Protein AF-R7UFE4-F1 (afdb_monomer)

Mean predicted aligned error: 17.46 Å

Radius of gyration: 33.85 Å; Cα contacts (8 Å, |Δi|>4): 73; chains: 1; bounding box: 66×104×71 Å

Secondary structure (DSSP, 8-state):
-HHHHHHHHHHHHTT-SSHHHHHHHHHHHHHHHHHHHH-HHHHHHHHHHHHHHHHHHHHHHHSTTGGGS-HHHHHHHHTTT----TTHHHHTHHHHHHHHHHHHHHHHHH--S--THHHHHHHHHHHHHHHHHHHHHHHHHHHHSGGGTTTS--HHHHHHTTTS-S-THHHHHHHHHHHHHHHH-TT--HHHHHHHHHHHHH-HHHHHHHS-HHHHHHHHHHHHHHHHHHHHHHHHHHHHHHHHHHHHHHHHHHHHHHHHHHHHHHHHHHHHHHHHHHTHHHHHHTT--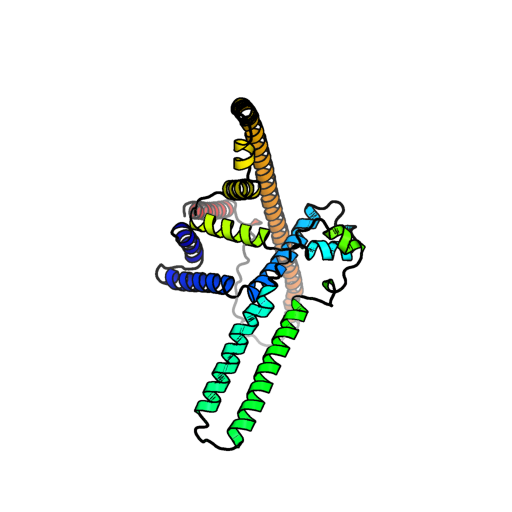----------------TTTS-HHHHHHHHHHHHHHHHHHH--

Structure (mmCIF, N/CA/C/O backbone):
data_AF-R7UFE4-F1
#
_entry.id   AF-R7UFE4-F1
#
loop_
_atom_site.group_PDB
_atom_site.id
_atom_site.type_symbol
_atom_site.label_atom_id
_atom_site.label_alt_id
_atom_site.label_comp_id
_atom_site.label_asym_id
_atom_site.label_entity_id
_atom_site.label_seq_id
_atom_site.pdbx_PDB_ins_code
_atom_site.Cartn_x
_atom_site.Cartn_y
_atom_site.Cartn_z
_atom_site.occupancy
_atom_site.B_iso_or_equiv
_atom_site.auth_seq_id
_atom_site.auth_comp_id
_atom_site.auth_asym_id
_atom_site.auth_atom_id
_atom_site.pdbx_PDB_model_num
ATOM 1 N N . MET A 1 1 ? 19.008 2.917 13.500 1.00 37.56 1 MET A N 1
ATOM 2 C CA . MET A 1 1 ? 19.801 1.857 12.851 1.00 37.56 1 MET A CA 1
ATOM 3 C C . MET A 1 1 ? 19.720 0.512 13.573 1.00 37.56 1 MET A C 1
ATOM 5 O O . MET A 1 1 ? 19.476 -0.470 12.893 1.00 37.56 1 MET A O 1
ATOM 9 N N . GLN A 1 2 ? 19.850 0.441 14.907 1.00 39.22 2 GLN A N 1
ATOM 10 C CA . GLN A 1 2 ? 19.871 -0.837 15.645 1.00 39.22 2 GLN A CA 1
ATOM 11 C C . GLN A 1 2 ? 18.606 -1.701 15.469 1.00 39.22 2 GLN A C 1
ATOM 13 O O . GLN A 1 2 ? 18.731 -2.894 15.249 1.00 39.22 2 GLN A O 1
ATOM 18 N N . ALA A 1 3 ? 17.402 -1.115 15.475 1.00 38.00 3 ALA A N 1
ATOM 19 C CA . ALA A 1 3 ? 16.153 -1.872 15.310 1.00 38.00 3 ALA A CA 1
ATOM 20 C C . ALA A 1 3 ? 16.019 -2.527 13.922 1.00 38.00 3 ALA A C 1
ATOM 22 O O . ALA A 1 3 ? 15.744 -3.714 13.830 1.00 38.00 3 ALA A O 1
ATOM 23 N N . LEU A 1 4 ? 16.318 -1.789 12.845 1.00 42.88 4 LEU A N 1
ATOM 24 C CA . LEU A 1 4 ? 16.387 -2.346 11.489 1.00 42.88 4 LEU A CA 1
ATOM 25 C C . LEU A 1 4 ? 17.484 -3.416 11.383 1.00 42.88 4 LEU A C 1
ATOM 27 O O . LEU A 1 4 ? 17.284 -4.450 10.756 1.00 42.88 4 LEU A O 1
ATOM 31 N N . LYS A 1 5 ? 18.630 -3.188 12.039 1.00 45.22 5 LYS A N 1
ATOM 32 C CA . LYS A 1 5 ? 19.722 -4.163 12.128 1.00 45.22 5 LYS A CA 1
ATOM 33 C C . LYS A 1 5 ? 19.246 -5.455 12.797 1.00 45.22 5 LYS A C 1
ATOM 35 O O . LYS A 1 5 ? 19.570 -6.516 12.286 1.00 45.22 5 LYS A O 1
ATOM 40 N N . ASN A 1 6 ? 18.437 -5.358 13.855 1.00 48.19 6 ASN A N 1
ATOM 41 C CA . ASN A 1 6 ? 17.859 -6.490 14.579 1.00 48.19 6 ASN A CA 1
ATOM 42 C C . ASN A 1 6 ? 16.798 -7.230 13.744 1.00 48.19 6 ASN A C 1
ATOM 44 O O . ASN A 1 6 ? 16.864 -8.448 13.651 1.00 48.19 6 ASN A O 1
ATOM 48 N N . SER A 1 7 ? 15.893 -6.527 13.053 1.00 45.47 7 SER A N 1
ATOM 49 C CA . SER A 1 7 ? 14.875 -7.166 12.196 1.00 45.47 7 SER A CA 1
ATOM 50 C C . SER A 1 7 ? 15.484 -7.857 10.969 1.00 45.47 7 SER A C 1
ATOM 52 O O . SER A 1 7 ? 15.051 -8.938 10.579 1.00 45.47 7 SER A O 1
ATOM 54 N N . LEU A 1 8 ? 16.534 -7.274 10.377 1.00 46.62 8 LEU A N 1
ATOM 55 C CA . LEU A 1 8 ? 17.330 -7.929 9.330 1.00 46.62 8 LEU A CA 1
ATOM 56 C C . LEU A 1 8 ? 18.187 -9.075 9.893 1.00 46.62 8 LEU A C 1
ATOM 58 O O . LEU A 1 8 ? 18.524 -10.001 9.160 1.00 46.62 8 LEU A O 1
ATOM 62 N N . SER A 1 9 ? 18.538 -9.019 11.181 1.00 47.31 9 SER A N 1
ATOM 63 C CA . SER A 1 9 ? 19.209 -10.101 11.905 1.00 47.31 9 SER A CA 1
ATOM 64 C C . SER A 1 9 ? 18.289 -11.307 12.048 1.00 47.31 9 SER A C 1
ATOM 66 O O . SER A 1 9 ? 18.694 -12.400 11.678 1.00 47.31 9 SER A O 1
ATOM 68 N N . GLU A 1 10 ? 17.049 -11.094 12.491 1.00 49.00 10 GLU A N 1
ATOM 69 C CA . GLU A 1 10 ? 16.022 -12.132 12.647 1.00 49.00 10 GLU A CA 1
ATOM 70 C C . GLU A 1 10 ? 15.643 -12.773 11.303 1.00 49.00 10 GLU A C 1
ATOM 72 O O . GLU A 1 10 ? 15.603 -13.995 11.191 1.00 49.00 10 GLU A O 1
ATOM 77 N N . LEU A 1 11 ? 15.457 -11.970 10.249 1.00 47.78 11 LEU A N 1
ATOM 78 C CA . LEU A 1 11 ? 15.190 -12.472 8.893 1.00 47.78 11 LEU A CA 1
ATOM 79 C C . LEU A 1 11 ? 16.359 -13.282 8.310 1.00 47.78 11 LEU A C 1
ATOM 81 O O . LEU A 1 11 ? 16.126 -14.278 7.629 1.00 47.78 11 LEU A O 1
ATOM 85 N N . ALA A 1 12 ? 17.605 -12.875 8.579 1.00 45.88 12 ALA A N 1
ATOM 86 C CA . ALA A 1 12 ? 18.794 -13.621 8.164 1.00 45.88 12 ALA A CA 1
ATOM 87 C C . ALA A 1 12 ? 18.987 -14.909 8.986 1.00 45.88 12 ALA A C 1
ATOM 89 O O . ALA A 1 12 ? 19.346 -15.935 8.416 1.00 45.88 12 ALA A O 1
ATOM 90 N N . MET A 1 13 ? 18.681 -14.876 10.288 1.00 48.22 13 MET A N 1
ATOM 91 C CA . MET A 1 13 ? 18.683 -16.043 11.180 1.00 48.22 13 MET A CA 1
ATOM 92 C C . MET A 1 13 ? 17.670 -17.110 10.749 1.00 48.22 13 MET A C 1
ATOM 94 O O . MET A 1 13 ? 17.936 -18.298 10.879 1.00 48.22 13 MET A O 1
ATOM 98 N N . CYS A 1 14 ? 16.517 -16.714 10.200 1.00 47.03 14 CYS A N 1
ATOM 99 C CA . CYS A 1 14 ? 15.540 -17.660 9.654 1.00 47.03 14 CYS A CA 1
ATOM 100 C C . CYS A 1 14 ? 15.995 -18.340 8.348 1.00 47.03 14 CYS A C 1
ATOM 102 O O . CYS A 1 14 ? 15.359 -19.304 7.924 1.00 47.03 14 CYS A O 1
ATOM 104 N N . ALA A 1 15 ? 17.046 -17.834 7.694 1.00 45.78 15 ALA A N 1
ATOM 105 C CA . ALA A 1 15 ? 17.482 -18.263 6.365 1.00 45.78 15 ALA A CA 1
ATOM 106 C C . ALA A 1 15 ? 18.867 -18.942 6.339 1.00 45.78 15 ALA A C 1
ATOM 108 O O . ALA A 1 15 ? 19.251 -19.463 5.294 1.00 45.78 15 ALA A O 1
ATOM 109 N N . ALA A 1 16 ? 19.612 -18.940 7.450 1.00 46.84 16 ALA A N 1
ATOM 110 C CA . ALA A 1 16 ? 20.984 -19.444 7.542 1.00 46.84 16 ALA A CA 1
ATOM 111 C C . ALA A 1 16 ? 21.160 -20.369 8.758 1.00 46.84 16 ALA A C 1
ATOM 113 O O . ALA A 1 16 ? 20.562 -20.136 9.806 1.00 46.84 16 ALA A O 1
ATOM 114 N N . SER A 1 17 ? 21.992 -21.407 8.632 1.00 56.34 17 SER A N 1
ATOM 115 C CA . SER A 1 17 ? 22.162 -22.436 9.674 1.00 56.34 17 SER A CA 1
ATOM 116 C C . SER A 1 17 ? 23.344 -22.142 10.604 1.00 56.34 17 SER A C 1
ATOM 118 O O . SER A 1 17 ? 23.458 -22.738 11.675 1.00 56.34 17 SER A O 1
ATOM 120 N N . THR A 1 18 ? 24.242 -21.237 10.201 1.00 68.88 18 THR A N 1
ATOM 121 C CA . THR A 1 18 ? 25.476 -20.898 10.927 1.00 68.88 18 THR A CA 1
ATOM 122 C C . THR A 1 18 ? 25.748 -19.386 10.948 1.00 68.88 18 THR A C 1
ATOM 124 O O . THR A 1 18 ? 25.243 -18.627 10.121 1.00 68.88 18 THR A O 1
ATOM 127 N N . LYS A 1 19 ? 26.580 -18.926 11.897 1.00 63.31 19 LYS A N 1
ATOM 128 C CA . LYS A 1 19 ? 26.919 -17.497 12.068 1.00 63.31 19 LYS A CA 1
ATOM 129 C C . LYS A 1 19 ? 27.729 -16.905 10.906 1.00 63.31 19 LYS A C 1
ATOM 131 O O . LYS A 1 19 ? 27.607 -15.713 10.640 1.00 63.31 19 LYS A O 1
ATOM 136 N N . GLU A 1 20 ? 28.532 -17.701 10.204 1.00 61.91 20 GLU A N 1
ATOM 137 C CA . GLU A 1 20 ? 29.243 -17.253 8.993 1.00 61.91 20 GLU A CA 1
ATOM 138 C C . GLU A 1 20 ? 28.311 -17.165 7.779 1.00 61.91 20 GLU A C 1
ATOM 140 O O . GLU A 1 20 ? 28.427 -16.239 6.972 1.00 61.91 20 GLU A O 1
ATOM 145 N N . GLU A 1 21 ? 27.303 -18.039 7.706 1.00 57.22 21 GLU A N 1
ATOM 146 C CA . GLU A 1 21 ? 26.227 -17.940 6.721 1.00 57.22 21 GLU A CA 1
ATOM 147 C C . GLU A 1 21 ? 25.281 -16.763 6.975 1.00 57.22 21 GLU A C 1
ATOM 149 O O . GLU A 1 21 ? 24.560 -16.411 6.059 1.00 57.22 21 GLU A O 1
ATOM 154 N N . GLU A 1 22 ? 25.265 -16.105 8.140 1.00 55.50 22 GLU A N 1
ATOM 155 C CA . GLU A 1 22 ? 24.409 -14.929 8.389 1.00 55.50 22 GLU A CA 1
ATOM 156 C C . GLU A 1 22 ? 24.893 -13.658 7.669 1.00 55.50 22 GLU A C 1
ATOM 158 O O . GLU A 1 22 ? 24.085 -12.804 7.286 1.00 55.50 22 GLU A O 1
ATOM 163 N N . ALA A 1 23 ? 26.207 -13.492 7.487 1.00 57.72 23 ALA A N 1
ATOM 164 C CA . ALA A 1 23 ? 26.784 -12.238 6.999 1.00 57.72 23 ALA A CA 1
ATOM 165 C C . ALA A 1 23 ? 26.489 -11.985 5.506 1.00 57.72 23 ALA A C 1
ATOM 167 O O . ALA A 1 23 ? 26.235 -10.847 5.099 1.00 57.72 23 ALA A O 1
ATOM 168 N N . SER A 1 24 ? 26.473 -13.047 4.695 1.00 60.38 24 SER A N 1
ATOM 169 C CA . SER A 1 24 ? 26.261 -12.979 3.241 1.00 60.38 24 SER A CA 1
ATOM 170 C C . SER A 1 24 ? 24.791 -12.720 2.842 1.00 60.38 24 SER A C 1
ATOM 172 O O . SER A 1 24 ? 24.540 -11.787 2.079 1.00 60.38 24 SER A O 1
ATOM 174 N N . PRO A 1 25 ? 23.777 -13.418 3.385 1.00 49.78 25 PRO A N 1
ATOM 175 C CA . PRO A 1 25 ? 22.362 -13.107 3.199 1.00 49.78 25 PRO A CA 1
ATOM 176 C C . PRO A 1 25 ? 21.991 -11.744 3.768 1.00 49.78 25 PRO A C 1
ATOM 178 O O . PRO A 1 25 ? 21.212 -11.033 3.143 1.00 49.78 25 PRO A O 1
ATOM 181 N N . ARG A 1 26 ? 22.570 -11.325 4.904 1.00 52.69 26 ARG A N 1
ATOM 182 C CA . ARG A 1 26 ? 22.303 -9.998 5.481 1.00 52.69 26 ARG A CA 1
ATOM 183 C C . ARG A 1 26 ? 22.834 -8.877 4.583 1.00 52.69 26 ARG A C 1
ATOM 185 O O . ARG A 1 26 ? 22.127 -7.889 4.380 1.00 52.69 26 ARG A O 1
ATOM 192 N N . SER A 1 27 ? 24.023 -9.034 3.990 1.00 53.88 27 SER A N 1
ATOM 193 C CA . SER A 1 27 ? 24.543 -8.072 3.006 1.00 53.88 27 SER A CA 1
ATOM 194 C C . SER A 1 27 ? 23.742 -8.107 1.699 1.00 53.88 27 SER A C 1
ATOM 196 O O . SER A 1 27 ? 23.360 -7.048 1.206 1.00 53.88 27 SER A O 1
ATOM 198 N N . LYS A 1 28 ? 23.378 -9.294 1.191 1.00 51.78 28 LYS A N 1
ATOM 199 C CA . LYS A 1 28 ? 22.523 -9.459 0.001 1.00 51.78 28 LYS A CA 1
ATOM 200 C C . LYS A 1 28 ? 21.126 -8.879 0.197 1.00 51.78 28 LYS A C 1
ATOM 202 O O . LYS A 1 28 ? 20.613 -8.251 -0.722 1.00 51.78 28 LYS A O 1
ATOM 207 N N . LEU A 1 29 ? 20.524 -9.035 1.373 1.00 49.06 29 LEU A N 1
ATOM 208 C CA . LEU A 1 29 ? 19.213 -8.486 1.719 1.00 49.06 29 LEU A CA 1
ATOM 209 C C . LEU A 1 29 ? 19.278 -6.966 1.874 1.00 49.06 29 LEU A C 1
ATOM 211 O O . LEU A 1 29 ? 18.414 -6.266 1.358 1.00 49.06 29 LEU A O 1
ATOM 215 N N . TYR A 1 30 ? 20.322 -6.441 2.519 1.00 47.03 30 TYR A N 1
ATOM 216 C CA . TYR A 1 30 ? 20.540 -4.999 2.638 1.00 47.03 30 TYR A CA 1
ATOM 217 C C . TYR A 1 30 ? 20.801 -4.343 1.275 1.00 47.03 30 TYR A C 1
ATOM 219 O O . TYR A 1 30 ? 20.221 -3.304 0.971 1.00 47.03 30 TYR A O 1
ATOM 227 N N . VAL A 1 31 ? 21.620 -4.967 0.425 1.00 52.72 31 VAL A N 1
ATOM 228 C CA . VAL A 1 31 ? 21.849 -4.537 -0.962 1.00 52.72 31 VAL A CA 1
ATOM 229 C C . VAL A 1 31 ? 20.573 -4.681 -1.786 1.00 52.72 31 VAL A C 1
ATOM 231 O O . VAL A 1 31 ? 20.259 -3.773 -2.542 1.00 52.72 31 VAL A O 1
ATOM 234 N N . SER A 1 32 ? 19.789 -5.744 -1.596 1.00 47.53 32 SER A N 1
ATOM 235 C CA . SER A 1 32 ? 18.498 -5.917 -2.273 1.00 47.53 32 SER A CA 1
ATOM 236 C C . SER A 1 32 ? 17.497 -4.855 -1.848 1.00 47.53 32 SER A C 1
ATOM 238 O O . SER A 1 32 ? 16.884 -4.268 -2.718 1.00 47.53 32 SER A O 1
ATOM 240 N N . LEU A 1 33 ? 17.377 -4.529 -0.558 1.00 45.88 33 LEU A N 1
ATOM 241 C CA . LEU A 1 33 ? 16.518 -3.449 -0.059 1.00 45.88 33 LEU A CA 1
ATOM 242 C C . LEU A 1 33 ? 16.995 -2.077 -0.537 1.00 45.88 33 LEU A C 1
ATOM 244 O O . LEU A 1 33 ? 16.191 -1.276 -0.998 1.00 45.88 33 LEU A O 1
ATOM 248 N N . LYS A 1 34 ? 18.305 -1.815 -0.496 1.00 47.25 34 LYS A N 1
ATOM 249 C CA . LYS A 1 34 ? 18.892 -0.582 -1.031 1.00 47.25 34 LYS A CA 1
ATOM 250 C C . LYS A 1 34 ? 18.631 -0.454 -2.534 1.00 47.25 34 LYS A C 1
ATOM 252 O O . LYS A 1 34 ? 18.244 0.621 -2.970 1.00 47.25 34 LYS A O 1
ATOM 257 N N . ASN A 1 35 ? 18.795 -1.534 -3.297 1.00 46.62 35 ASN A N 1
ATOM 258 C CA . ASN A 1 35 ? 18.536 -1.582 -4.737 1.00 46.62 35 ASN A CA 1
ATOM 259 C C . ASN A 1 35 ? 17.036 -1.523 -5.056 1.00 46.62 35 ASN A C 1
ATOM 261 O O . ASN A 1 35 ? 16.644 -0.928 -6.056 1.00 46.62 35 ASN A O 1
ATOM 265 N N . LEU A 1 36 ? 16.194 -2.080 -4.184 1.00 41.00 36 LEU A N 1
ATOM 266 C CA . LEU A 1 36 ? 14.738 -2.008 -4.267 1.00 41.00 36 LEU A CA 1
ATOM 267 C C . LEU A 1 36 ? 14.262 -0.558 -4.061 1.00 41.00 36 LEU A C 1
ATOM 269 O O . LEU A 1 36 ? 13.352 -0.081 -4.736 1.00 41.00 36 LEU A O 1
ATOM 273 N N . MET A 1 37 ? 14.913 0.155 -3.141 1.00 37.31 37 MET A N 1
ATOM 274 C CA . MET A 1 37 ? 14.619 1.549 -2.815 1.00 37.31 37 MET A CA 1
ATOM 275 C C . MET A 1 37 ? 15.313 2.564 -3.736 1.00 37.31 37 MET A C 1
ATOM 277 O O . MET A 1 37 ? 14.843 3.696 -3.817 1.00 37.31 37 MET A O 1
ATOM 281 N N . SER A 1 38 ? 16.407 2.201 -4.419 1.00 41.50 38 SER A N 1
ATOM 282 C CA . SER A 1 38 ? 17.115 3.074 -5.369 1.00 41.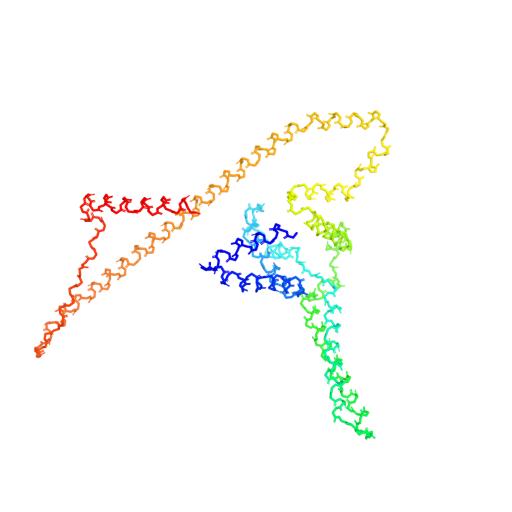50 38 SER A CA 1
ATOM 283 C C . SER A 1 38 ? 16.624 2.922 -6.809 1.00 41.50 38 SER A C 1
ATOM 285 O O . SER A 1 38 ? 16.655 3.892 -7.559 1.00 41.50 38 SER A O 1
ATOM 287 N N . ASN A 1 39 ? 16.115 1.747 -7.193 1.00 47.84 39 ASN A N 1
ATOM 288 C CA . ASN A 1 39 ? 15.450 1.521 -8.476 1.00 47.84 39 ASN A CA 1
ATOM 289 C C . ASN A 1 39 ? 13.928 1.536 -8.295 1.00 47.84 39 ASN A C 1
ATOM 291 O O . ASN A 1 39 ? 13.237 0.549 -8.557 1.00 47.84 39 ASN A O 1
ATOM 295 N N . GLN A 1 40 ? 13.421 2.673 -7.810 1.00 56.88 40 GLN A N 1
ATOM 296 C CA . GLN A 1 40 ? 12.005 2.872 -7.492 1.00 56.88 40 GLN A CA 1
ATOM 297 C C . GLN A 1 40 ? 11.086 2.552 -8.679 1.00 56.88 40 GLN A C 1
ATOM 299 O O . GLN A 1 40 ? 9.957 2.131 -8.482 1.00 56.88 40 GLN A O 1
ATOM 304 N N . TYR A 1 41 ? 11.556 2.670 -9.923 1.00 57.28 41 TYR A N 1
ATOM 305 C CA . TYR A 1 41 ? 10.756 2.346 -11.105 1.00 57.28 41 TYR A CA 1
ATOM 306 C C . TYR A 1 41 ? 10.401 0.853 -11.214 1.00 57.28 41 TYR A C 1
ATOM 308 O O . TYR A 1 41 ? 9.221 0.499 -11.291 1.00 57.28 41 TYR A O 1
ATOM 316 N N . ALA A 1 42 ? 11.405 -0.032 -11.196 1.00 58.50 42 ALA A N 1
ATOM 317 C CA . ALA A 1 42 ? 11.172 -1.474 -11.316 1.00 58.50 42 ALA A CA 1
ATOM 318 C C . ALA A 1 42 ? 10.367 -2.010 -10.122 1.00 58.50 42 ALA A C 1
ATOM 320 O O . ALA A 1 42 ? 9.567 -2.940 -10.255 1.00 58.50 42 ALA A O 1
ATOM 321 N N . THR A 1 43 ? 10.549 -1.390 -8.959 1.00 61.72 43 THR A N 1
ATOM 322 C CA . THR A 1 43 ? 9.885 -1.797 -7.725 1.00 61.72 43 THR A CA 1
ATOM 323 C C . THR A 1 43 ? 8.485 -1.240 -7.598 1.00 61.72 43 THR A C 1
ATOM 325 O O . THR A 1 43 ? 7.624 -1.973 -7.127 1.00 61.72 43 THR A O 1
ATOM 328 N N . ASN A 1 44 ? 8.202 -0.052 -8.135 1.00 67.44 44 ASN A N 1
ATOM 329 C CA . ASN A 1 44 ? 6.842 0.474 -8.243 1.00 67.44 44 ASN A CA 1
ATOM 330 C C . ASN A 1 44 ? 5.967 -0.419 -9.124 1.00 67.44 44 ASN A C 1
ATOM 332 O O . ASN A 1 44 ? 4.832 -0.683 -8.757 1.00 67.44 44 ASN A O 1
ATOM 336 N N . GLY A 1 45 ? 6.481 -0.957 -10.237 1.00 73.94 45 GLY A N 1
ATOM 337 C CA . GLY A 1 45 ? 5.710 -1.882 -11.080 1.00 73.94 45 GLY A CA 1
ATOM 338 C C . GLY A 1 45 ? 5.354 -3.199 -10.375 1.00 73.94 45 GLY A C 1
ATOM 339 O O . GLY A 1 45 ? 4.238 -3.702 -10.495 1.00 73.94 45 GLY A O 1
ATOM 340 N N . VAL A 1 46 ? 6.288 -3.770 -9.608 1.00 73.31 46 VAL A N 1
ATOM 341 C CA . VAL A 1 46 ? 6.025 -4.966 -8.784 1.00 73.31 46 VAL A CA 1
ATOM 342 C C . VAL A 1 46 ? 5.088 -4.632 -7.622 1.00 73.31 46 VAL A C 1
ATOM 344 O O . VAL A 1 46 ? 4.137 -5.363 -7.373 1.00 73.31 46 VAL A O 1
ATOM 347 N N . PHE A 1 47 ? 5.315 -3.511 -6.945 1.00 70.94 47 PHE A N 1
ATOM 348 C CA . PHE A 1 47 ? 4.508 -3.053 -5.819 1.00 70.94 47 PHE A CA 1
ATOM 349 C C . PHE A 1 47 ? 3.067 -2.736 -6.226 1.00 70.94 47 PHE A C 1
ATOM 351 O O . PHE A 1 47 ? 2.137 -3.147 -5.543 1.00 70.94 47 PHE A O 1
ATOM 358 N N . ASN A 1 48 ? 2.876 -2.079 -7.367 1.00 80.12 48 ASN A N 1
ATOM 359 C CA . ASN A 1 48 ? 1.566 -1.792 -7.937 1.00 80.12 48 ASN A CA 1
ATOM 360 C C . ASN A 1 48 ? 0.795 -3.079 -8.254 1.00 80.12 48 ASN A C 1
ATOM 362 O O . ASN A 1 48 ? -0.375 -3.167 -7.901 1.00 80.12 48 ASN A O 1
ATOM 366 N N . ARG A 1 49 ? 1.456 -4.103 -8.818 1.00 82.00 49 ARG A N 1
ATOM 367 C CA . ARG A 1 49 ? 0.842 -5.430 -9.012 1.00 82.00 49 ARG A CA 1
ATOM 368 C C . ARG A 1 49 ? 0.447 -6.082 -7.688 1.00 82.00 49 ARG A C 1
ATOM 370 O O . ARG A 1 49 ? -0.677 -6.536 -7.549 1.00 82.00 49 ARG A O 1
ATOM 377 N N . LEU A 1 50 ? 1.331 -6.057 -6.689 1.00 77.00 50 LEU A N 1
ATOM 378 C CA . LEU A 1 50 ? 1.026 -6.595 -5.358 1.00 77.00 50 LEU A CA 1
ATOM 379 C C . LEU A 1 50 ? -0.134 -5.854 -4.676 1.00 77.00 50 LEU A C 1
ATOM 381 O O . LEU A 1 50 ? -0.933 -6.474 -3.981 1.00 77.00 50 LEU A O 1
ATOM 385 N N . LEU A 1 51 ? -0.232 -4.537 -4.859 1.00 72.06 51 LEU A N 1
ATOM 386 C CA . LEU A 1 51 ? -1.355 -3.744 -4.365 1.00 72.06 51 LEU A CA 1
ATOM 387 C C . LEU A 1 51 ? -2.652 -4.068 -5.100 1.00 72.06 51 LEU A C 1
ATOM 389 O O . LEU A 1 51 ? -3.700 -4.139 -4.464 1.00 72.06 51 LEU A O 1
ATOM 393 N N . GLU A 1 52 ? -2.591 -4.258 -6.414 1.00 85.06 52 GLU A N 1
ATOM 394 C CA . GLU A 1 52 ? -3.730 -4.680 -7.222 1.00 85.06 52 GLU A CA 1
ATOM 395 C C . GLU A 1 52 ? -4.243 -6.056 -6.771 1.00 85.06 52 GLU A C 1
ATOM 397 O O . GLU A 1 52 ? -5.434 -6.206 -6.505 1.00 85.06 52 GLU A O 1
ATOM 402 N N . ASP A 1 53 ? -3.346 -7.027 -6.585 1.00 83.81 53 ASP A N 1
ATOM 403 C CA . ASP A 1 53 ? -3.679 -8.364 -6.081 1.00 83.81 53 ASP A CA 1
ATOM 404 C C . ASP A 1 53 ? -4.272 -8.295 -4.667 1.00 83.81 53 ASP A C 1
ATOM 406 O O . ASP A 1 53 ? -5.322 -8.875 -4.390 1.00 83.81 53 ASP A O 1
ATOM 410 N N . LEU A 1 54 ? -3.668 -7.495 -3.782 1.00 77.00 54 LEU A N 1
ATOM 411 C CA . LEU A 1 54 ? -4.203 -7.259 -2.443 1.00 77.00 54 LEU A CA 1
ATOM 412 C C . LEU A 1 54 ? -5.615 -6.653 -2.495 1.00 77.00 54 LEU A C 1
ATOM 414 O O . LEU A 1 54 ? -6.478 -7.023 -1.704 1.00 77.00 54 LEU A O 1
ATOM 418 N N . ARG A 1 55 ? -5.880 -5.724 -3.416 1.00 84.94 55 ARG A N 1
ATOM 419 C CA . ARG A 1 55 ? -7.210 -5.121 -3.595 1.00 84.94 55 ARG A CA 1
ATOM 420 C C . ARG A 1 55 ? -8.223 -6.122 -4.135 1.00 84.94 55 ARG A C 1
ATOM 422 O O . ARG A 1 55 ? -9.350 -6.129 -3.645 1.00 84.94 55 ARG A O 1
ATOM 429 N N . LYS A 1 56 ? -7.825 -6.977 -5.081 1.00 88.31 56 LYS A N 1
ATOM 430 C CA . LYS A 1 56 ? -8.650 -8.090 -5.580 1.00 88.31 56 LYS A CA 1
ATOM 431 C C . LYS A 1 56 ? -9.074 -9.018 -4.448 1.00 88.31 56 LYS A C 1
ATOM 433 O O . LYS A 1 56 ? -10.233 -9.419 -4.401 1.00 88.31 56 LYS A O 1
ATOM 438 N N . ASP A 1 57 ? -8.180 -9.273 -3.498 1.00 82.44 57 ASP A N 1
ATOM 439 C CA . ASP A 1 57 ? -8.481 -10.098 -2.329 1.00 82.44 57 ASP A CA 1
ATOM 440 C C . ASP A 1 57 ? -9.356 -9.380 -1.287 1.00 82.44 57 ASP A C 1
ATOM 442 O O . ASP A 1 57 ? -10.198 -10.004 -0.636 1.00 82.44 57 ASP A O 1
ATOM 446 N N . LEU A 1 58 ? -9.144 -8.076 -1.077 1.00 73.62 58 LEU A N 1
ATOM 447 C CA . LEU A 1 58 ? -9.800 -7.334 0.000 1.00 73.62 58 LEU A CA 1
ATOM 448 C C . LEU A 1 58 ? -11.159 -6.752 -0.399 1.00 73.62 58 LEU A C 1
ATOM 450 O O . LEU A 1 58 ? -12.090 -6.842 0.401 1.00 73.62 58 LEU A O 1
ATOM 454 N N . PHE A 1 59 ? -11.316 -6.153 -1.581 1.00 84.00 59 PHE A N 1
ATOM 455 C CA . PHE A 1 59 ? -12.549 -5.430 -1.921 1.00 84.00 59 PHE A CA 1
ATOM 456 C C . PHE A 1 59 ? -13.829 -6.267 -1.877 1.00 84.00 59 PHE A C 1
ATOM 458 O O . PHE A 1 59 ? -14.797 -5.755 -1.308 1.00 84.00 59 PHE A O 1
ATOM 465 N N . PRO A 1 60 ? -13.851 -7.542 -2.310 1.00 92.19 60 PRO A N 1
ATOM 466 C CA . PRO A 1 60 ? -15.028 -8.392 -2.130 1.00 92.19 60 PRO A CA 1
ATOM 467 C C . PRO A 1 60 ? -15.480 -8.526 -0.665 1.00 92.19 60 PRO A C 1
ATOM 469 O O . PRO A 1 60 ? -16.642 -8.803 -0.392 1.00 92.19 60 PRO A O 1
ATOM 472 N N . ALA A 1 61 ? -14.575 -8.324 0.301 1.00 79.19 61 ALA A N 1
ATOM 473 C CA . ALA A 1 61 ? -14.882 -8.403 1.728 1.00 79.19 61 ALA A CA 1
ATOM 474 C C . ALA A 1 61 ? -15.320 -7.068 2.358 1.00 79.19 61 ALA A C 1
ATOM 476 O O . ALA A 1 61 ? -15.820 -7.077 3.486 1.00 79.19 61 ALA A O 1
ATOM 477 N N . PHE A 1 62 ? -15.094 -5.933 1.689 1.00 78.38 62 PHE A N 1
ATOM 478 C CA . PHE A 1 62 ? -15.331 -4.594 2.250 1.00 78.38 62 PHE A CA 1
ATOM 479 C C . PHE A 1 62 ? -16.345 -3.758 1.468 1.00 78.38 62 PHE A C 1
ATOM 481 O O . PHE A 1 62 ? -16.917 -2.836 2.048 1.00 78.38 62 PHE A O 1
ATOM 488 N N . VAL A 1 63 ? -16.574 -4.063 0.191 1.00 82.00 63 VAL A N 1
ATOM 489 C CA . VAL A 1 63 ? -17.532 -3.361 -0.665 1.00 82.00 63 VAL A CA 1
ATOM 490 C C . VAL A 1 63 ? -18.796 -4.223 -0.784 1.00 82.00 63 VAL A C 1
ATOM 492 O O . VAL A 1 63 ? -18.712 -5.336 -1.305 1.00 82.00 63 VAL A O 1
ATOM 495 N N . PRO A 1 64 ? -19.956 -3.762 -0.279 1.00 87.12 64 PRO A N 1
ATOM 496 C CA . PRO A 1 64 ? -21.223 -4.467 -0.456 1.00 87.12 64 PRO A CA 1
ATOM 497 C C . PRO A 1 64 ? -21.531 -4.673 -1.939 1.00 87.12 64 PRO A C 1
ATOM 499 O O . PRO A 1 64 ? -21.276 -3.780 -2.743 1.00 87.12 64 PRO A O 1
ATOM 502 N N . ASP A 1 65 ? -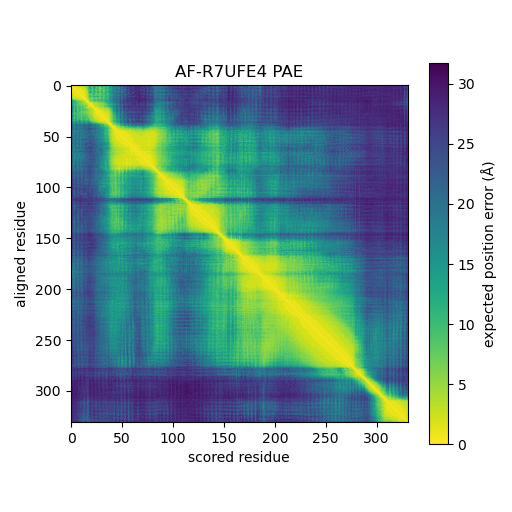22.048 -5.852 -2.286 1.00 94.88 65 ASP A N 1
ATOM 503 C CA . ASP A 1 65 ? -22.423 -6.217 -3.658 1.00 94.88 65 ASP A CA 1
ATOM 504 C C . ASP A 1 65 ? -21.299 -6.015 -4.690 1.00 94.88 65 ASP A C 1
ATOM 506 O O . ASP A 1 65 ? -21.560 -5.754 -5.863 1.00 94.88 65 ASP A O 1
ATOM 510 N N . PHE A 1 66 ? -20.034 -6.177 -4.272 1.00 92.31 66 PHE A N 1
ATOM 511 C CA . PHE A 1 66 ? -18.869 -6.019 -5.148 1.00 92.31 66 PHE A CA 1
ATOM 512 C C . PHE A 1 66 ? -19.008 -6.819 -6.448 1.00 92.31 66 PHE A C 1
ATOM 514 O O . PHE A 1 66 ? -18.681 -6.321 -7.522 1.00 92.31 66 PHE A O 1
ATOM 521 N N . ASP A 1 67 ? -19.547 -8.038 -6.376 1.00 97.00 67 ASP A N 1
ATOM 522 C CA . ASP A 1 67 ? -19.738 -8.904 -7.540 1.00 97.00 67 ASP A CA 1
ATOM 523 C C . ASP A 1 67 ? -20.750 -8.350 -8.553 1.00 97.00 67 ASP A C 1
ATOM 525 O O . ASP A 1 67 ? -20.598 -8.615 -9.747 1.00 97.00 67 ASP A O 1
ATOM 529 N N . ALA A 1 68 ? -21.710 -7.531 -8.118 1.00 97.00 68 ALA A N 1
ATOM 530 C CA . ALA A 1 68 ? -22.697 -6.889 -8.984 1.00 97.00 68 ALA A CA 1
ATOM 531 C C . ALA A 1 68 ? -22.160 -5.633 -9.693 1.00 97.00 68 ALA A C 1
ATOM 533 O O . ALA A 1 68 ? -22.797 -5.150 -10.630 1.00 97.00 68 ALA A O 1
ATOM 534 N N . LEU A 1 69 ? -20.995 -5.110 -9.285 1.00 94.38 69 LEU A N 1
ATOM 535 C CA . LEU A 1 69 ? -20.420 -3.918 -9.907 1.00 94.38 69 LEU A CA 1
ATOM 536 C C . LEU A 1 69 ? -20.021 -4.177 -11.374 1.00 94.38 69 LEU A C 1
ATOM 538 O O . LEU A 1 69 ? -19.491 -5.257 -11.687 1.00 94.38 69 LEU A O 1
ATOM 542 N N . PRO A 1 70 ? -20.196 -3.182 -12.268 1.00 96.69 70 PRO A N 1
ATOM 543 C CA . PRO A 1 70 ? -19.678 -3.235 -13.630 1.00 96.69 70 PRO A CA 1
ATOM 544 C C . PRO A 1 70 ? -18.169 -3.495 -13.652 1.00 96.69 70 PRO A C 1
ATOM 546 O O . PRO A 1 70 ? -17.424 -2.982 -12.814 1.00 96.69 70 PRO A O 1
ATOM 549 N N . THR A 1 71 ? -17.688 -4.241 -14.650 1.00 95.31 71 THR A N 1
ATOM 550 C CA . THR A 1 71 ? -16.252 -4.540 -14.810 1.00 95.31 71 THR A CA 1
ATOM 551 C C . THR A 1 71 ? -15.401 -3.268 -14.825 1.00 95.31 71 THR A C 1
ATOM 553 O O . THR A 1 71 ? -14.371 -3.214 -14.165 1.00 95.31 71 THR A O 1
ATOM 556 N N . SER A 1 72 ? -15.883 -2.201 -15.469 1.00 87.38 72 SER A N 1
ATOM 557 C CA . SER A 1 72 ? -15.198 -0.905 -15.512 1.00 87.38 72 SER A CA 1
ATOM 558 C C . SER A 1 72 ? -14.992 -0.268 -14.134 1.00 87.38 72 SER A C 1
ATOM 560 O O . SER A 1 72 ? -13.972 0.378 -13.908 1.00 87.38 72 SER A O 1
ATOM 562 N N . GLU A 1 73 ? -15.939 -0.436 -13.209 1.00 85.75 73 GLU A N 1
ATOM 563 C CA . GLU A 1 73 ? -15.823 0.086 -11.842 1.00 85.75 73 GLU A CA 1
ATOM 564 C C . GLU A 1 73 ? -14.888 -0.778 -10.994 1.00 85.75 73 GLU A C 1
ATOM 566 O O . GLU A 1 73 ? -14.061 -0.252 -10.249 1.00 85.75 73 GLU A O 1
ATOM 571 N N . LYS A 1 74 ? -14.949 -2.106 -11.160 1.00 91.38 74 LYS A N 1
ATOM 572 C CA . LYS A 1 74 ? -14.002 -3.035 -10.525 1.00 91.38 74 LYS A CA 1
ATOM 573 C C . LYS A 1 74 ? -12.563 -2.726 -10.941 1.00 91.38 74 LYS A C 1
ATOM 575 O O . LYS A 1 74 ? -11.690 -2.624 -10.081 1.00 91.38 74 LYS A O 1
ATOM 580 N N . ASP A 1 75 ? -12.332 -2.486 -12.229 1.00 86.94 75 ASP A N 1
ATOM 581 C CA . ASP A 1 75 ? -11.013 -2.135 -12.762 1.00 86.94 75 ASP A CA 1
ATOM 582 C C . ASP A 1 75 ? -10.508 -0.788 -12.217 1.00 86.94 75 ASP A C 1
ATOM 584 O O . ASP A 1 75 ? -9.325 -0.643 -11.890 1.00 86.94 75 ASP A O 1
ATOM 588 N N . GLN A 1 76 ? -11.395 0.200 -12.045 1.00 81.00 76 GLN A N 1
ATOM 589 C CA . GLN A 1 76 ? -11.048 1.463 -11.381 1.00 81.00 76 GLN A CA 1
ATOM 590 C C . GLN A 1 76 ? -10.665 1.254 -9.914 1.00 81.00 76 GLN A C 1
ATOM 592 O O . GLN A 1 76 ? -9.668 1.813 -9.456 1.00 81.00 76 GLN A O 1
ATOM 597 N N . LEU A 1 77 ? -11.409 0.421 -9.182 1.00 81.75 77 LEU A N 1
ATOM 598 C CA . LEU A 1 77 ? -11.088 0.094 -7.794 1.00 81.75 77 LEU A CA 1
ATOM 599 C C . LEU A 1 77 ? -9.720 -0.595 -7.697 1.00 81.75 77 LEU A C 1
ATOM 601 O O . LEU A 1 77 ? -8.886 -0.194 -6.881 1.00 81.75 77 LEU A O 1
ATOM 605 N N . PHE A 1 78 ? -9.439 -1.576 -8.557 1.00 87.88 78 PHE A N 1
ATOM 606 C CA . PHE A 1 78 ? -8.153 -2.281 -8.574 1.00 87.88 78 PHE A CA 1
ATOM 607 C C . PHE A 1 78 ? -6.973 -1.365 -8.930 1.00 87.88 78 PHE A C 1
ATOM 609 O O . PHE A 1 78 ? -5.910 -1.466 -8.308 1.00 87.88 78 PHE A O 1
ATOM 616 N N . SER A 1 79 ? -7.179 -0.420 -9.849 1.00 79.00 79 SER A N 1
ATOM 617 C CA . SER A 1 79 ? -6.171 0.559 -10.287 1.00 79.00 79 SER A CA 1
ATOM 618 C C . SER A 1 79 ? -6.088 1.830 -9.426 1.00 79.00 79 SER A C 1
ATOM 620 O O . SER A 1 79 ? -5.288 2.725 -9.712 1.00 79.00 79 SER A O 1
ATOM 622 N N . MET A 1 80 ? -6.863 1.936 -8.344 1.00 76.06 80 MET A N 1
ATOM 623 C CA . MET A 1 80 ? -6.846 3.107 -7.465 1.00 76.06 80 MET A CA 1
ATOM 624 C C . MET A 1 80 ? -5.515 3.227 -6.716 1.00 76.06 80 MET A C 1
ATOM 626 O O . MET A 1 80 ? -5.066 2.270 -6.106 1.00 76.06 80 MET A O 1
ATOM 630 N N . GLY A 1 81 ? -4.894 4.409 -6.667 1.00 63.91 81 GLY A N 1
ATOM 631 C CA . GLY A 1 81 ? -3.680 4.616 -5.860 1.00 63.91 81 GLY A CA 1
ATOM 632 C C . GLY A 1 81 ? -2.470 3.828 -6.372 1.00 63.91 81 GLY A C 1
ATOM 633 O O . GLY A 1 81 ? -1.717 3.253 -5.585 1.00 63.91 81 GLY A O 1
ATOM 634 N N . MET A 1 82 ? -2.321 3.748 -7.693 1.00 73.75 82 MET A N 1
ATOM 635 C CA . MET A 1 82 ? -1.105 3.248 -8.329 1.00 73.75 82 MET A CA 1
ATOM 636 C C . MET A 1 82 ? 0.002 4.286 -8.173 1.00 73.75 82 MET A C 1
ATOM 638 O O . MET A 1 82 ? -0.179 5.470 -8.464 1.00 73.75 82 MET A O 1
ATOM 642 N N . PHE A 1 83 ? 1.163 3.846 -7.706 1.00 64.44 83 PHE A N 1
ATOM 643 C CA . PHE A 1 83 ? 2.307 4.718 -7.508 1.00 64.44 83 PHE A CA 1
ATOM 644 C C . PHE A 1 83 ? 3.031 4.887 -8.839 1.00 64.44 83 PHE A C 1
ATOM 646 O O . PHE A 1 83 ? 3.779 4.015 -9.283 1.00 64.44 83 PHE A O 1
ATOM 653 N N . THR A 1 84 ? 2.791 6.022 -9.487 1.00 63.06 84 THR A N 1
ATOM 654 C CA . THR A 1 84 ? 3.554 6.480 -10.649 1.00 63.06 84 THR A CA 1
ATOM 655 C C . THR A 1 84 ? 4.224 7.794 -10.278 1.00 63.06 84 THR A C 1
ATOM 657 O O . THR A 1 84 ? 3.571 8.834 -10.203 1.00 63.06 84 THR A O 1
ATOM 660 N N . CYS A 1 85 ? 5.529 7.780 -10.012 1.00 65.50 85 CYS A N 1
ATOM 661 C CA . CYS A 1 85 ? 6.245 9.039 -9.832 1.00 65.50 85 CYS A CA 1
ATOM 662 C C . CYS A 1 85 ? 6.545 9.627 -11.217 1.00 65.50 85 CYS A C 1
ATOM 664 O O . CYS A 1 85 ? 7.368 9.093 -11.958 1.00 65.50 85 CYS A O 1
ATOM 666 N N . ARG A 1 86 ? 5.859 10.732 -11.544 1.00 59.16 86 ARG A N 1
ATOM 667 C CA . ARG A 1 86 ? 5.959 11.451 -12.829 1.00 59.16 86 ARG A CA 1
ATOM 668 C C . ARG A 1 86 ? 7.380 11.942 -13.128 1.00 59.16 86 ARG A C 1
ATOM 670 O O . ARG A 1 86 ? 7.745 12.109 -14.284 1.00 59.16 86 ARG A O 1
ATOM 677 N N . MET A 1 87 ? 8.200 12.127 -12.091 1.00 62.38 87 MET A N 1
ATOM 678 C CA . MET A 1 87 ? 9.607 12.493 -12.234 1.00 62.38 87 MET A CA 1
ATOM 679 C C . MET A 1 87 ? 10.505 11.342 -12.693 1.00 62.38 87 MET A C 1
ATOM 681 O O . MET A 1 87 ? 11.585 11.627 -13.196 1.00 62.38 87 MET A O 1
ATOM 685 N N . HIS A 1 88 ? 10.093 10.070 -12.604 1.00 65.44 88 HIS A N 1
ATOM 686 C CA . HIS A 1 88 ? 10.921 8.961 -13.104 1.00 65.44 88 HIS A CA 1
ATOM 687 C C . HIS A 1 88 ? 11.214 9.070 -14.594 1.00 65.44 88 HIS A C 1
ATOM 689 O O . HIS A 1 88 ? 12.283 8.650 -15.023 1.00 65.44 88 HIS A O 1
ATOM 695 N N . LEU A 1 89 ? 10.296 9.660 -15.361 1.00 64.38 89 LEU A N 1
ATOM 696 C CA . LEU A 1 89 ? 10.476 9.869 -16.793 1.00 64.38 89 LEU A CA 1
ATOM 697 C C . LEU A 1 89 ? 11.682 10.778 -17.086 1.00 64.38 89 LEU A C 1
ATOM 699 O O . LEU A 1 89 ? 12.427 10.520 -18.023 1.00 64.38 89 LEU A O 1
ATOM 703 N N . VAL A 1 90 ? 11.919 11.772 -16.219 1.00 65.56 90 VAL A N 1
ATOM 704 C CA . VAL A 1 90 ? 13.042 12.728 -16.284 1.00 65.56 90 VAL A CA 1
ATOM 705 C C . VAL A 1 90 ? 14.288 12.202 -15.556 1.00 65.56 90 VAL A C 1
ATOM 707 O O . VAL A 1 90 ? 15.417 12.352 -16.019 1.00 65.56 90 VAL A O 1
ATOM 710 N N . ILE A 1 91 ? 14.103 11.548 -14.406 1.00 66.88 91 ILE A N 1
ATOM 711 C CA . ILE A 1 91 ? 15.200 10.995 -13.600 1.00 66.88 91 ILE A CA 1
ATOM 712 C C . ILE A 1 91 ? 15.895 9.862 -14.351 1.00 66.88 91 ILE A C 1
ATOM 714 O O . ILE A 1 91 ? 17.112 9.756 -14.269 1.00 66.88 91 ILE A O 1
ATOM 718 N N . ASN A 1 92 ? 15.164 9.039 -15.106 1.00 67.25 92 ASN A N 1
ATOM 719 C CA . ASN A 1 92 ? 15.751 7.933 -15.862 1.00 67.25 92 ASN A CA 1
ATOM 720 C C . ASN A 1 92 ? 16.418 8.383 -17.170 1.00 67.25 92 ASN A C 1
ATOM 722 O O . ASN A 1 92 ? 17.271 7.661 -17.689 1.00 67.25 92 ASN A O 1
ATOM 726 N N . THR A 1 93 ? 16.086 9.573 -17.679 1.00 66.88 93 THR A N 1
ATOM 727 C CA . THR A 1 93 ? 16.753 10.157 -18.852 1.00 66.88 93 THR A CA 1
ATOM 728 C C . THR A 1 93 ? 18.207 10.490 -18.533 1.00 66.88 93 THR A C 1
ATOM 730 O O . THR A 1 93 ? 19.082 10.249 -19.358 1.00 66.88 93 THR A O 1
ATOM 733 N N . ALA A 1 94 ? 18.493 10.976 -17.319 1.00 70.50 94 ALA A N 1
ATOM 734 C CA . ALA A 1 94 ? 19.841 11.397 -16.938 1.00 70.50 94 ALA A CA 1
ATOM 735 C C . ALA A 1 94 ? 20.874 10.241 -16.931 1.00 70.50 94 ALA A C 1
ATOM 737 O O . ALA A 1 94 ? 21.889 10.369 -17.613 1.00 70.50 94 ALA A O 1
ATOM 738 N N . PRO A 1 95 ? 20.655 9.084 -16.270 1.00 71.06 95 PRO A N 1
ATOM 739 C CA . PRO A 1 95 ? 21.573 7.945 -16.335 1.00 71.06 95 PRO A CA 1
ATOM 740 C C . PRO A 1 95 ? 21.730 7.366 -17.743 1.00 71.06 95 PRO A C 1
ATOM 742 O O . PRO A 1 95 ? 22.819 6.916 -18.093 1.00 71.06 95 PRO A O 1
ATOM 745 N N . ALA A 1 96 ? 20.659 7.354 -18.544 1.00 70.81 96 ALA A N 1
ATOM 746 C CA . ALA A 1 96 ? 20.709 6.882 -19.926 1.00 70.81 96 ALA A CA 1
ATOM 747 C C . ALA A 1 96 ? 21.555 7.817 -20.803 1.00 70.81 96 ALA A C 1
ATOM 749 O O . ALA A 1 96 ? 22.452 7.350 -21.503 1.00 70.81 96 ALA A O 1
ATOM 750 N N . ALA A 1 97 ? 21.345 9.132 -20.684 1.00 73.00 97 ALA A N 1
ATOM 751 C CA . ALA A 1 97 ? 22.144 10.146 -21.363 1.00 73.00 97 ALA A CA 1
ATOM 752 C C . ALA A 1 97 ? 23.620 10.069 -20.951 1.00 73.00 97 ALA A C 1
ATOM 754 O O . ALA A 1 97 ? 24.492 10.084 -21.813 1.00 73.00 97 ALA A O 1
ATOM 755 N N . VAL A 1 98 ? 23.908 9.915 -19.653 1.00 75.38 98 VAL A N 1
ATOM 756 C CA . VAL A 1 98 ? 25.283 9.752 -19.153 1.00 75.38 98 VAL A CA 1
ATOM 757 C C . VAL A 1 98 ? 25.936 8.507 -19.749 1.00 75.38 98 VAL A C 1
ATOM 759 O O . VAL A 1 98 ? 27.037 8.614 -20.271 1.00 75.38 98 VAL A O 1
ATOM 762 N N . LYS A 1 99 ? 25.264 7.347 -19.747 1.00 74.69 99 LYS A N 1
ATOM 763 C CA . LYS A 1 99 ? 25.807 6.122 -20.363 1.00 74.69 99 LYS A CA 1
ATOM 764 C C . LYS A 1 99 ? 26.081 6.292 -21.857 1.00 74.69 99 LYS A C 1
ATOM 766 O O . LYS A 1 99 ? 27.143 5.883 -22.316 1.00 74.69 99 LYS A O 1
ATOM 771 N N . GLY A 1 100 ? 25.149 6.903 -22.592 1.00 72.38 100 GLY A N 1
ATOM 772 C CA . GLY A 1 100 ? 25.315 7.185 -24.019 1.00 72.38 100 GLY A CA 1
ATOM 773 C C . GLY A 1 100 ? 26.500 8.113 -24.291 1.00 72.38 100 GLY A C 1
ATOM 774 O O . GLY A 1 100 ? 27.338 7.816 -25.138 1.00 72.38 100 GLY A O 1
ATOM 775 N N . LEU A 1 101 ? 26.623 9.194 -23.515 1.00 72.12 101 LEU A N 1
ATOM 776 C CA . LEU A 1 101 ? 27.740 10.136 -23.609 1.00 72.12 101 LEU A CA 1
ATOM 777 C C . LEU A 1 101 ? 29.079 9.495 -23.228 1.00 72.12 101 LEU A C 1
ATOM 779 O O . LEU A 1 101 ? 30.072 9.736 -23.907 1.00 72.12 101 LEU A O 1
ATOM 783 N N . THR A 1 102 ? 29.125 8.663 -22.184 1.00 74.62 102 THR A N 1
ATOM 784 C CA . THR A 1 102 ? 30.344 7.938 -21.794 1.00 74.62 102 THR A CA 1
ATOM 785 C C . THR A 1 102 ? 30.797 6.991 -22.901 1.00 74.62 102 THR A C 1
ATOM 787 O O . THR A 1 102 ? 31.949 7.073 -23.317 1.00 74.62 102 THR A O 1
ATOM 790 N N . ALA A 1 103 ? 29.892 6.168 -23.443 1.00 72.69 103 ALA A N 1
ATOM 791 C CA . ALA A 1 103 ? 30.210 5.259 -24.546 1.00 72.69 103 ALA A CA 1
ATOM 792 C C . ALA A 1 103 ? 30.713 6.016 -25.789 1.00 72.69 103 ALA A C 1
ATOM 794 O O . ALA A 1 103 ? 31.644 5.581 -26.465 1.00 72.69 103 ALA A O 1
ATOM 795 N N . PHE A 1 104 ? 30.136 7.187 -26.064 1.00 73.12 104 PHE A N 1
ATOM 796 C CA . PHE A 1 104 ? 30.580 8.056 -27.147 1.00 73.12 104 PHE A CA 1
ATOM 797 C C . PHE A 1 104 ? 31.980 8.641 -26.919 1.00 73.12 104 PHE A C 1
ATOM 799 O O . PHE A 1 104 ? 32.816 8.604 -27.822 1.00 73.12 104 PHE A O 1
ATOM 806 N N . VAL A 1 105 ? 32.266 9.145 -25.716 1.00 74.88 105 VAL A N 1
ATOM 807 C CA . VAL A 1 105 ? 33.594 9.674 -25.359 1.00 74.88 105 VAL A CA 1
ATOM 808 C C . VAL A 1 105 ? 34.661 8.581 -25.435 1.00 74.88 105 VAL A C 1
ATOM 810 O O . VAL A 1 105 ? 35.762 8.834 -25.931 1.00 74.88 105 VAL A O 1
ATOM 813 N N . GLU A 1 106 ? 34.345 7.363 -24.995 1.00 75.12 106 GLU A N 1
ATOM 814 C CA . GLU A 1 106 ? 35.229 6.199 -25.120 1.00 75.12 106 GLU A CA 1
ATOM 815 C C . GLU A 1 106 ? 35.500 5.856 -26.591 1.00 75.12 106 GLU A C 1
ATOM 817 O O . GLU A 1 106 ? 36.659 5.699 -26.981 1.00 75.12 106 GLU A O 1
ATOM 822 N N . ALA A 1 107 ? 34.459 5.834 -27.431 1.00 69.19 107 ALA A N 1
ATOM 823 C CA . ALA A 1 107 ? 34.591 5.588 -28.866 1.00 69.19 107 ALA A CA 1
ATOM 824 C C . ALA A 1 107 ? 35.446 6.658 -29.572 1.00 69.19 107 ALA A C 1
ATOM 826 O O . ALA A 1 107 ? 36.316 6.316 -30.372 1.00 69.19 107 ALA A O 1
ATOM 827 N N . ILE A 1 108 ? 35.268 7.943 -29.241 1.00 70.19 108 ILE A N 1
ATOM 828 C CA . ILE A 1 108 ? 36.109 9.030 -29.774 1.00 70.19 108 ILE A CA 1
ATOM 829 C C . ILE A 1 108 ? 37.557 8.890 -29.308 1.00 70.19 108 ILE A C 1
ATOM 831 O O . ILE A 1 108 ? 38.481 9.101 -30.092 1.00 70.19 108 ILE A O 1
ATOM 835 N N . SER A 1 109 ? 37.774 8.543 -28.038 1.00 72.19 109 SER A N 1
ATOM 836 C CA . SER A 1 109 ? 39.121 8.437 -27.463 1.00 72.19 109 SER A CA 1
ATOM 837 C C . SER A 1 109 ? 39.968 7.361 -28.152 1.00 72.19 109 SER A C 1
ATOM 839 O O . SER A 1 109 ? 41.195 7.475 -28.182 1.00 72.19 109 SER A O 1
ATOM 841 N N . LEU A 1 110 ? 39.323 6.349 -28.741 1.00 71.00 110 LEU A N 1
ATOM 842 C CA . LEU A 1 110 ? 39.963 5.323 -29.566 1.00 71.00 110 LEU A CA 1
ATOM 843 C C . LEU A 1 110 ? 40.337 5.829 -30.972 1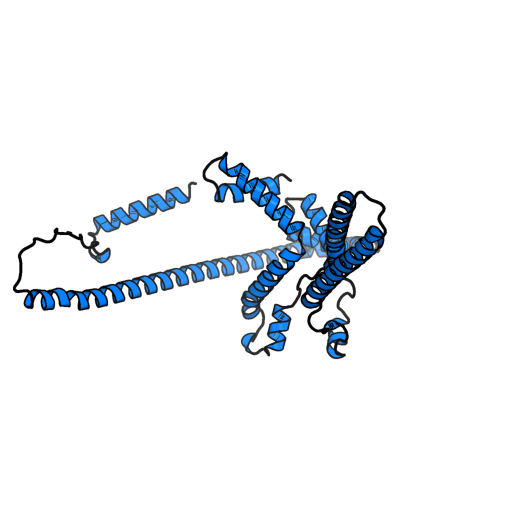.00 71.00 110 LEU A C 1
ATOM 845 O O . LEU A 1 110 ? 41.291 5.337 -31.568 1.00 71.00 110 LEU A O 1
ATOM 849 N N . LEU A 1 111 ? 39.646 6.845 -31.489 1.00 69.31 111 LEU A N 1
ATOM 850 C CA . LEU A 1 111 ? 39.766 7.350 -32.863 1.00 69.31 111 LEU A CA 1
ATOM 851 C C . LEU A 1 111 ? 40.718 8.554 -32.974 1.00 69.31 111 LEU A C 1
ATOM 853 O O . LEU A 1 111 ? 40.405 9.524 -33.650 1.00 69.31 111 LEU A O 1
ATOM 857 N N . ARG A 1 112 ? 41.880 8.491 -32.307 1.00 62.56 112 ARG A N 1
ATOM 858 C CA . ARG A 1 112 ? 42.878 9.560 -32.024 1.00 62.56 112 ARG A CA 1
ATOM 859 C C . ARG A 1 112 ? 43.399 10.464 -33.172 1.00 62.56 112 ARG A C 1
ATOM 861 O O . ARG A 1 112 ? 44.389 11.165 -32.979 1.00 62.56 112 ARG A O 1
ATOM 868 N N . THR A 1 113 ? 42.770 10.526 -34.336 1.00 61.28 113 THR A N 1
ATOM 869 C CA . THR A 1 113 ? 43.187 11.334 -35.488 1.00 61.28 113 THR A CA 1
ATOM 870 C C . THR A 1 113 ? 42.148 12.400 -35.834 1.00 61.28 113 THR A C 1
ATOM 872 O O . THR A 1 113 ? 40.965 12.099 -35.959 1.00 61.28 113 THR A O 1
ATOM 875 N N . GLN A 1 114 ? 42.590 13.649 -36.035 1.00 61.16 114 GLN A N 1
ATOM 876 C CA . GLN A 1 114 ? 41.768 14.773 -36.515 1.00 61.16 114 GLN A CA 1
ATOM 877 C C . GLN A 1 114 ? 41.380 14.604 -37.999 1.00 61.16 114 GLN A C 1
ATOM 879 O O . GLN A 1 114 ? 41.714 15.440 -38.837 1.00 61.16 114 GLN A O 1
ATOM 884 N N . SER A 1 115 ? 40.720 13.501 -38.355 1.00 66.69 115 SER A N 1
ATOM 885 C CA . SER A 1 115 ? 40.215 13.296 -39.710 1.00 66.69 115 SER A CA 1
ATOM 886 C C . SER A 1 115 ? 38.834 13.956 -39.873 1.00 66.69 115 SER A C 1
ATOM 888 O O . SER A 1 115 ? 38.092 14.107 -38.893 1.00 66.69 115 SER A O 1
ATOM 890 N N . PRO A 1 116 ? 38.449 14.364 -41.098 1.00 70.56 116 PRO A N 1
ATOM 891 C CA . PRO A 1 116 ? 37.093 14.834 -41.410 1.00 70.56 116 PRO A CA 1
ATOM 892 C C . PRO A 1 116 ? 35.984 13.855 -40.975 1.00 70.56 116 PRO A C 1
ATOM 894 O O . PRO A 1 116 ? 34.845 14.278 -40.766 1.00 70.56 116 PRO A O 1
ATOM 897 N N . ASP A 1 117 ? 36.326 12.586 -40.739 1.00 74.62 117 ASP A N 1
ATOM 898 C CA . ASP A 1 117 ? 35.413 11.546 -40.261 1.00 74.62 117 ASP A CA 1
ATOM 899 C C . ASP A 1 117 ? 34.924 11.797 -38.829 1.00 74.62 117 ASP A C 1
ATOM 901 O O . ASP A 1 117 ? 33.816 11.388 -38.482 1.00 74.62 117 ASP A O 1
ATOM 905 N N . LEU A 1 118 ? 35.675 12.541 -38.005 1.00 76.88 118 LEU A N 1
ATOM 906 C CA . LEU A 1 118 ? 35.283 12.842 -36.623 1.00 76.88 118 LEU A CA 1
ATOM 907 C C . LEU A 1 118 ? 33.965 13.631 -36.555 1.00 76.88 118 LEU A C 1
ATOM 909 O O . LEU A 1 118 ? 33.132 13.386 -35.684 1.00 76.88 118 LEU A O 1
ATOM 913 N N . LYS A 1 119 ? 33.730 14.557 -37.496 1.00 75.50 119 LYS A N 1
ATOM 914 C CA . LYS A 1 119 ? 32.462 15.309 -37.557 1.00 75.50 119 LYS A CA 1
ATOM 915 C C . LYS A 1 119 ? 31.280 14.400 -37.890 1.00 75.50 119 LYS A C 1
ATOM 917 O O . LYS A 1 119 ? 30.215 14.549 -37.292 1.00 75.50 119 LYS A O 1
ATOM 922 N N . LEU A 1 120 ? 31.469 13.473 -38.829 1.00 79.62 120 LEU A N 1
ATOM 923 C CA . LEU A 1 120 ? 30.441 12.512 -39.221 1.00 79.62 120 LEU A CA 1
ATOM 924 C C . LEU A 1 120 ? 30.130 11.544 -38.072 1.00 79.62 120 LEU A C 1
ATOM 926 O O . LEU A 1 120 ? 28.964 11.336 -37.747 1.00 79.62 120 LEU A O 1
ATOM 930 N N . LEU A 1 121 ? 31.162 11.032 -37.402 1.00 74.75 121 LEU A N 1
ATOM 931 C CA . LEU A 1 121 ? 31.031 10.154 -36.239 1.00 74.75 121 LEU A CA 1
ATOM 932 C C . LEU A 1 121 ? 30.315 10.837 -35.070 1.00 74.75 121 LEU A C 1
ATOM 934 O O . LEU A 1 121 ? 29.437 10.232 -34.456 1.00 74.75 121 LEU A O 1
ATOM 938 N N . ASN A 1 122 ? 30.613 12.112 -34.806 1.00 73.44 122 ASN A N 1
ATOM 939 C CA . ASN A 1 122 ? 29.909 12.886 -33.782 1.00 73.44 122 ASN A CA 1
ATOM 940 C C . ASN A 1 122 ? 28.417 13.030 -34.090 1.00 73.44 122 ASN A C 1
ATOM 942 O O . ASN A 1 122 ? 27.587 12.916 -33.188 1.00 73.44 122 ASN A O 1
ATOM 946 N N . LYS A 1 123 ? 28.075 13.260 -35.362 1.00 79.44 123 LYS A N 1
ATOM 947 C CA . LYS A 1 123 ? 26.682 13.352 -35.802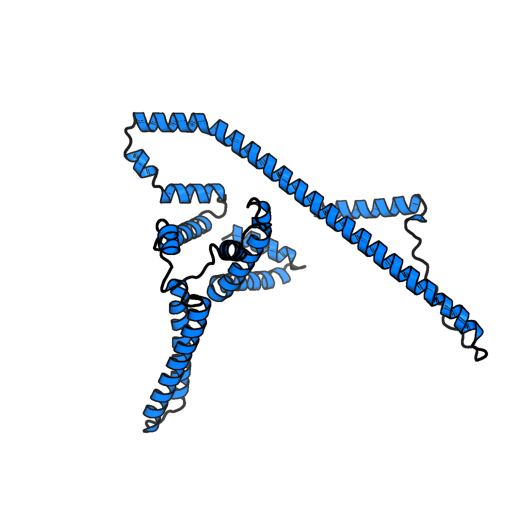 1.00 79.44 123 LYS A CA 1
ATOM 948 C C . LYS A 1 123 ? 25.953 12.018 -35.619 1.00 79.44 123 LYS A C 1
ATOM 950 O O . LYS A 1 123 ? 24.895 12.003 -35.000 1.00 79.44 123 LYS A O 1
ATOM 955 N N . ILE A 1 124 ? 26.550 10.914 -36.075 1.00 77.44 124 ILE A N 1
ATOM 956 C CA . ILE A 1 124 ? 25.975 9.564 -35.939 1.00 77.44 124 ILE A CA 1
ATOM 957 C C . ILE A 1 124 ? 25.753 9.214 -34.464 1.00 77.44 124 ILE A C 1
ATOM 959 O O . ILE A 1 124 ? 24.701 8.702 -34.093 1.00 77.44 124 ILE A O 1
ATOM 963 N N . ALA A 1 125 ? 26.715 9.517 -33.595 1.00 73.38 125 ALA A N 1
ATOM 964 C CA . ALA A 1 125 ? 26.576 9.221 -32.178 1.00 73.38 125 ALA A CA 1
ATOM 965 C C . ALA A 1 125 ? 25.506 10.073 -31.483 1.00 73.38 125 ALA A C 1
ATOM 967 O O . ALA A 1 125 ? 24.751 9.547 -30.670 1.00 73.38 125 ALA A O 1
ATOM 968 N N . LEU A 1 126 ? 25.400 11.365 -31.812 1.00 75.31 126 LEU A N 1
ATOM 969 C CA . LEU A 1 126 ? 24.321 12.221 -31.307 1.00 75.31 126 LEU A CA 1
ATOM 970 C C . LEU A 1 126 ? 22.946 11.716 -31.752 1.00 75.31 126 LEU A C 1
ATOM 972 O O . LEU A 1 126 ? 22.019 11.693 -30.940 1.00 75.31 126 LEU A O 1
ATOM 976 N N . GLU A 1 127 ? 22.822 11.289 -33.010 1.00 78.31 127 GLU A N 1
ATOM 977 C CA . GLU A 1 127 ? 21.599 10.684 -33.544 1.00 78.31 127 GLU A CA 1
ATOM 978 C C . GLU A 1 127 ? 21.251 9.388 -32.799 1.00 78.31 127 GLU A C 1
ATOM 980 O O . GLU A 1 127 ? 20.118 9.243 -32.346 1.00 78.31 127 GLU A O 1
ATOM 985 N N . LEU A 1 128 ? 22.223 8.496 -32.570 1.00 75.19 128 LEU A N 1
ATOM 986 C CA . LEU A 1 128 ? 22.018 7.255 -31.813 1.00 75.19 128 LEU A CA 1
ATOM 987 C C . LEU A 1 128 ? 21.629 7.508 -30.350 1.00 75.19 128 LEU A C 1
ATOM 989 O O . LEU A 1 128 ? 20.684 6.897 -29.856 1.00 75.19 128 LEU A O 1
ATOM 993 N N . ILE A 1 129 ? 22.312 8.429 -29.660 1.00 75.50 129 ILE A N 1
ATOM 994 C CA . ILE A 1 129 ? 21.985 8.792 -28.271 1.00 75.50 129 ILE A CA 1
ATOM 995 C C . ILE A 1 129 ? 20.573 9.376 -28.206 1.00 75.50 129 ILE A C 1
ATOM 997 O O . ILE A 1 129 ? 19.789 9.005 -27.336 1.00 75.50 129 ILE A O 1
ATOM 1001 N N . THR A 1 130 ? 20.231 10.272 -29.131 1.00 77.44 130 THR A N 1
ATOM 1002 C CA . THR A 1 130 ? 18.911 10.914 -29.164 1.00 77.44 130 THR A CA 1
ATOM 1003 C C . THR A 1 130 ? 17.810 9.905 -29.486 1.00 77.44 130 THR A C 1
ATOM 1005 O O . THR A 1 130 ? 16.746 9.959 -28.871 1.00 77.44 130 THR A O 1
ATOM 1008 N N . LEU A 1 131 ? 18.068 8.951 -30.384 1.00 81.06 131 LEU A N 1
ATOM 1009 C CA . LEU A 1 131 ? 17.139 7.870 -30.707 1.00 81.06 131 LEU A CA 1
ATOM 1010 C C . LEU A 1 131 ? 16.895 6.952 -29.500 1.00 81.06 131 LEU A C 1
ATOM 1012 O O . LEU A 1 131 ? 15.747 6.648 -29.190 1.00 81.06 131 LEU A O 1
ATOM 1016 N N . GLU A 1 132 ? 17.945 6.563 -28.775 1.00 76.12 132 GLU A N 1
ATOM 1017 C CA . GLU A 1 132 ? 17.810 5.767 -27.546 1.00 76.12 132 GLU A CA 1
ATOM 1018 C C . GLU A 1 132 ? 17.037 6.517 -26.454 1.00 76.12 132 GLU A C 1
ATOM 1020 O O . GLU A 1 132 ? 16.169 5.945 -25.787 1.00 76.12 132 GLU A O 1
ATOM 1025 N N . LEU A 1 133 ? 17.294 7.819 -26.294 1.00 75.50 133 LEU A N 1
ATOM 1026 C CA . LEU A 1 133 ? 16.521 8.660 -25.381 1.00 75.50 133 LEU A CA 1
ATOM 1027 C C . LEU A 1 133 ? 15.045 8.727 -25.787 1.00 75.50 133 LEU A C 1
ATOM 1029 O O . LEU A 1 133 ? 14.181 8.627 -24.914 1.00 75.50 133 LEU A O 1
ATOM 1033 N N . LEU A 1 134 ? 14.748 8.844 -27.083 1.00 81.00 134 LEU A N 1
ATOM 1034 C CA . LEU A 1 134 ? 13.379 8.852 -27.597 1.00 81.00 134 LEU A CA 1
ATOM 1035 C C . LEU A 1 134 ? 12.665 7.526 -27.308 1.00 81.00 134 LEU A C 1
ATOM 1037 O O . LEU A 1 134 ? 11.590 7.539 -26.713 1.00 81.00 134 LEU A O 1
ATOM 1041 N N . VAL A 1 135 ? 13.287 6.387 -27.626 1.00 81.56 135 VAL A N 1
ATOM 1042 C CA . VAL A 1 135 ? 12.723 5.050 -27.357 1.00 81.56 135 VAL A CA 1
ATOM 1043 C C . VAL A 1 135 ? 12.475 4.845 -25.860 1.00 81.56 135 VAL A C 1
ATOM 1045 O O . VAL A 1 135 ? 11.457 4.272 -25.457 1.00 81.56 135 VAL A O 1
ATOM 1048 N N . LEU A 1 136 ? 13.387 5.315 -25.006 1.00 77.31 136 LEU A N 1
ATOM 1049 C CA . LEU A 1 136 ? 13.224 5.245 -23.556 1.00 77.31 136 LEU A CA 1
ATOM 1050 C C . LEU A 1 136 ? 12.038 6.097 -23.088 1.00 77.31 136 LEU A C 1
ATOM 1052 O O . LEU A 1 136 ? 11.225 5.613 -22.295 1.00 77.31 136 LEU A O 1
ATOM 1056 N N . VAL A 1 137 ? 11.911 7.324 -23.599 1.00 77.56 137 VAL A N 1
ATOM 1057 C CA . VAL A 1 137 ? 10.779 8.217 -23.317 1.00 77.56 137 VAL A CA 1
ATOM 1058 C C . VAL A 1 137 ? 9.469 7.598 -23.790 1.00 77.56 137 VAL A C 1
ATOM 1060 O O . VAL A 1 137 ? 8.518 7.586 -23.019 1.00 77.56 137 VAL A O 1
ATOM 1063 N N . GLU A 1 138 ? 9.405 7.013 -24.984 1.00 80.25 138 GLU A N 1
ATOM 1064 C CA . GLU A 1 138 ? 8.198 6.359 -25.509 1.00 80.25 138 GLU A CA 1
ATOM 1065 C C . GLU A 1 138 ? 7.775 5.149 -24.663 1.00 80.25 138 GLU A C 1
ATOM 1067 O O . GLU A 1 138 ? 6.603 5.005 -24.298 1.00 80.25 138 GLU A O 1
ATOM 1072 N N . ARG A 1 139 ? 8.726 4.293 -24.269 1.00 77.38 139 ARG A N 1
ATOM 1073 C CA . ARG A 1 139 ? 8.461 3.143 -23.381 1.00 77.38 139 ARG A CA 1
ATOM 1074 C C . ARG A 1 139 ? 7.994 3.579 -21.990 1.00 77.38 139 ARG A C 1
ATOM 1076 O O . ARG A 1 139 ? 7.133 2.943 -21.378 1.00 77.38 139 ARG A O 1
ATOM 1083 N N . GLN A 1 140 ? 8.557 4.661 -21.462 1.00 72.06 140 GLN A N 1
ATOM 1084 C CA . GLN A 1 140 ? 8.150 5.184 -20.159 1.00 72.06 140 GLN A CA 1
ATOM 1085 C C . GLN A 1 140 ? 6.832 5.952 -20.230 1.00 72.06 140 GLN A C 1
ATOM 1087 O O . GLN A 1 140 ? 6.005 5.806 -19.337 1.00 72.06 140 GLN A O 1
ATOM 1092 N N . ALA A 1 141 ? 6.593 6.711 -21.295 1.00 74.88 141 ALA A N 1
ATOM 1093 C CA . ALA A 1 141 ? 5.344 7.425 -21.514 1.00 74.88 141 ALA A CA 1
ATOM 1094 C C . ALA A 1 141 ? 4.189 6.445 -21.726 1.00 74.88 141 ALA A C 1
ATOM 1096 O O . ALA A 1 141 ? 3.163 6.590 -21.081 1.00 74.88 141 ALA A O 1
ATOM 1097 N N . SER A 1 142 ? 4.362 5.396 -22.531 1.00 72.25 142 SER A N 1
ATOM 1098 C CA . SER A 1 142 ? 3.316 4.379 -22.732 1.00 72.25 142 SER A CA 1
ATOM 1099 C C . SER A 1 142 ? 2.925 3.654 -21.439 1.00 72.25 142 SER A C 1
ATOM 1101 O O . SER A 1 142 ? 1.746 3.389 -21.217 1.00 72.25 142 SER A O 1
ATOM 1103 N N . SER A 1 143 ? 3.887 3.374 -20.554 1.00 65.50 143 SER A N 1
ATOM 1104 C CA . SER A 1 143 ? 3.613 2.721 -19.265 1.00 65.50 143 SER A CA 1
ATOM 1105 C C . SER A 1 143 ? 3.078 3.666 -18.184 1.00 65.50 143 SER A C 1
ATOM 1107 O O . SER A 1 143 ? 2.276 3.244 -17.352 1.00 65.50 143 SER A O 1
ATOM 1109 N N . GLN A 1 144 ? 3.508 4.931 -18.166 1.00 66.06 144 GLN A N 1
ATOM 1110 C CA . GLN A 1 144 ? 3.126 5.908 -17.133 1.00 66.06 144 GLN A CA 1
ATOM 1111 C C . GLN A 1 144 ? 1.932 6.785 -17.534 1.00 66.06 144 GLN A C 1
ATOM 1113 O O . GLN A 1 144 ? 1.284 7.370 -16.666 1.00 66.06 144 GLN A O 1
ATOM 1118 N N . LEU A 1 145 ? 1.639 6.881 -18.829 1.00 70.50 145 LEU A N 1
ATOM 1119 C CA . LEU A 1 145 ? 0.552 7.657 -19.425 1.00 70.50 145 LEU A CA 1
ATOM 1120 C C . LEU A 1 145 ? -0.243 6.767 -20.399 1.00 70.50 145 LEU A C 1
ATOM 1122 O O . LEU A 1 145 ? -0.301 7.075 -21.594 1.00 70.50 145 LEU A O 1
ATOM 1126 N N . PRO A 1 146 ? -0.839 5.653 -19.928 1.00 59.69 146 PRO A N 1
ATOM 1127 C CA . PRO A 1 146 ? -1.557 4.744 -20.811 1.00 59.69 146 PRO A CA 1
ATOM 1128 C C . PRO A 1 146 ? -2.654 5.493 -21.587 1.00 59.69 146 PRO A C 1
ATOM 1130 O O . PRO A 1 146 ? -3.490 6.194 -21.011 1.00 59.69 146 PRO A O 1
ATOM 1133 N N . GLU A 1 147 ? -2.599 5.353 -22.914 1.00 57.34 147 GLU A N 1
ATOM 1134 C CA . GLU A 1 147 ? -3.636 5.735 -23.884 1.00 57.34 147 GLU A CA 1
ATOM 1135 C C . GLU A 1 147 ? -4.059 7.206 -23.926 1.00 57.34 147 GLU A C 1
ATOM 1137 O O . GLU A 1 147 ? -5.187 7.497 -24.316 1.00 57.34 147 GLU A O 1
ATOM 1142 N N . VAL A 1 148 ? -3.216 8.171 -23.528 1.00 56.47 148 VAL A N 1
ATOM 1143 C CA . VAL A 1 148 ? -3.621 9.598 -23.580 1.00 56.47 148 VAL A CA 1
ATOM 1144 C C . VAL A 1 148 ? -4.862 9.852 -22.682 1.00 56.47 148 VAL A C 1
ATOM 1146 O O . VAL A 1 148 ? -5.457 10.928 -22.696 1.00 56.47 148 VAL A O 1
ATOM 1149 N N . LYS A 1 149 ? -5.223 8.885 -21.819 1.00 55.59 149 LYS A N 1
ATOM 1150 C CA . LYS A 1 149 ? -6.474 8.826 -21.041 1.00 55.59 149 LYS A CA 1
ATOM 1151 C C . LYS A 1 149 ? -6.647 10.017 -20.097 1.00 55.59 149 LYS A C 1
ATOM 1153 O O . LYS A 1 149 ? -7.759 10.377 -19.728 1.00 55.59 149 LYS A O 1
ATOM 1158 N N . TYR A 1 150 ? -5.533 10.651 -19.737 1.00 59.91 150 TYR A N 1
ATOM 1159 C CA . TYR A 1 150 ? -5.473 11.822 -18.864 1.00 59.91 150 TYR A CA 1
ATOM 1160 C C . TYR A 1 150 ? -5.167 13.136 -19.598 1.00 59.91 150 TYR A C 1
ATOM 1162 O O . TYR A 1 150 ? -5.135 14.185 -18.962 1.00 59.91 150 TYR A O 1
ATOM 1170 N N . TRP A 1 151 ? -4.925 13.100 -20.912 1.00 61.62 151 TRP A N 1
ATOM 1171 C CA . TRP A 1 151 ? -4.653 14.292 -21.725 1.00 61.62 151 TRP A CA 1
ATOM 1172 C C . TRP A 1 151 ? -5.933 15.066 -22.060 1.00 61.62 151 TRP A C 1
ATOM 1174 O O . TRP A 1 151 ? -5.882 16.277 -22.245 1.00 61.62 151 TRP A O 1
ATOM 1184 N N . ASN A 1 152 ? -7.087 14.390 -22.086 1.00 72.19 152 ASN A N 1
ATOM 1185 C CA . ASN A 1 152 ? -8.391 15.035 -22.240 1.00 72.19 152 ASN A CA 1
ATOM 1186 C C . ASN A 1 152 ? -9.458 14.333 -21.376 1.00 72.19 152 ASN A C 1
ATOM 1188 O O . ASN A 1 152 ? -10.267 13.561 -21.896 1.00 72.19 152 ASN A O 1
ATOM 1192 N N . PRO A 1 153 ? -9.423 14.516 -20.042 1.00 75.88 153 PRO A N 1
ATOM 1193 C CA . PRO A 1 153 ? -10.370 13.862 -19.146 1.00 75.88 153 PRO A CA 1
ATOM 1194 C C . PRO A 1 153 ? -11.809 14.301 -19.457 1.00 75.88 153 PRO A C 1
ATOM 1196 O O . PRO A 1 153 ? -12.061 15.461 -19.785 1.00 75.88 153 PRO A O 1
ATOM 1199 N N . SER A 1 154 ? -12.771 13.381 -19.336 1.00 82.44 154 SER A N 1
ATOM 1200 C CA . SER A 1 154 ? -14.190 13.716 -19.506 1.00 82.44 154 SER A CA 1
ATOM 1201 C C . SER A 1 154 ? -14.629 14.770 -18.480 1.00 82.44 154 SER A C 1
ATOM 1203 O O . SER A 1 154 ? -14.065 14.863 -17.388 1.00 82.44 154 SER A O 1
ATOM 1205 N N . 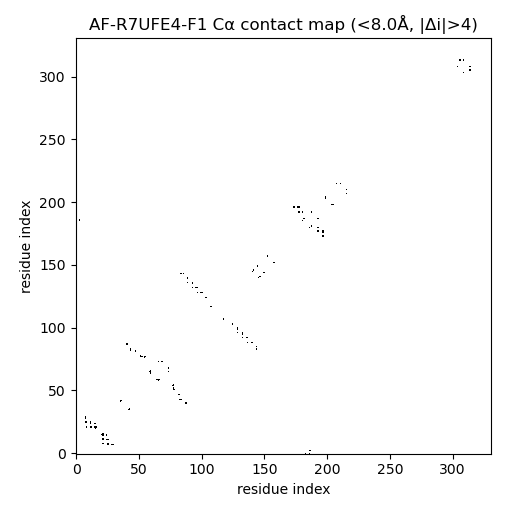LYS A 1 155 ? -15.671 15.554 -18.791 1.00 89.81 155 LYS A N 1
ATOM 1206 C CA . LYS A 1 155 ? -16.225 16.546 -17.846 1.00 89.81 155 LYS A CA 1
ATOM 1207 C C . LYS A 1 155 ? -16.622 15.914 -16.504 1.00 89.81 155 LYS A C 1
ATOM 1209 O O . LYS A 1 155 ? -16.413 16.524 -15.463 1.00 89.81 155 LYS A O 1
ATOM 1214 N N . GLU A 1 156 ? -17.131 14.684 -16.530 1.00 86.19 156 GLU A N 1
ATOM 1215 C CA . GLU A 1 156 ? -17.470 13.902 -15.334 1.00 86.19 156 GLU A CA 1
ATOM 1216 C C . GLU A 1 156 ? -16.233 13.550 -14.499 1.00 86.19 156 GLU A C 1
ATOM 1218 O O . GLU A 1 156 ? -16.246 13.687 -13.274 1.00 86.19 156 GLU A O 1
ATOM 1223 N N . LEU A 1 157 ? -15.132 13.146 -15.146 1.00 77.38 157 LEU A N 1
ATOM 1224 C CA . LEU A 1 157 ? -13.876 12.868 -14.452 1.00 77.38 157 LEU A CA 1
ATOM 1225 C C . LEU A 1 157 ? -13.275 14.151 -13.861 1.00 77.38 157 LEU A C 1
ATOM 1227 O O . LEU A 1 157 ? -12.768 14.136 -12.743 1.00 77.38 157 LEU A O 1
ATOM 1231 N N . ILE A 1 158 ? -13.368 15.275 -14.576 1.00 82.06 158 ILE A N 1
ATOM 1232 C CA . ILE A 1 158 ? -12.924 16.584 -14.075 1.00 82.06 158 ILE A CA 1
ATOM 1233 C C . ILE A 1 158 ? -13.724 16.988 -12.830 1.00 82.06 158 ILE A C 1
ATOM 1235 O O . ILE A 1 158 ? -13.129 17.387 -11.831 1.00 82.06 158 ILE A O 1
ATOM 1239 N N . GLU A 1 159 ? -15.054 16.870 -12.857 1.00 89.25 159 GLU A N 1
ATOM 1240 C CA . GLU A 1 159 ? -15.882 17.278 -11.716 1.00 89.25 159 GLU A CA 1
ATOM 1241 C C . GLU A 1 159 ? -15.708 16.330 -10.518 1.00 89.25 159 GLU A C 1
ATOM 1243 O O . GLU A 1 159 ? -15.554 16.794 -9.388 1.00 89.25 159 GLU A O 1
ATOM 1248 N N . SER A 1 160 ? -15.628 15.014 -10.748 1.00 79.19 160 SER A N 1
ATOM 1249 C CA . SER A 1 160 ? -15.392 14.031 -9.673 1.00 79.19 160 SER A CA 1
ATOM 1250 C C . SER A 1 160 ? -14.005 14.159 -9.032 1.00 79.19 160 SER A C 1
ATOM 1252 O O . SER A 1 160 ? -13.849 13.892 -7.840 1.00 79.19 160 SER A O 1
ATOM 1254 N N . THR A 1 161 ? -13.002 14.629 -9.781 1.00 79.44 161 THR A N 1
ATOM 1255 C CA . THR A 1 161 ? -11.633 14.840 -9.276 1.00 79.44 161 THR A CA 1
ATOM 1256 C C . THR A 1 161 ? -11.349 16.270 -8.819 1.00 79.44 161 THR A C 1
ATOM 1258 O O . THR A 1 161 ? -10.247 16.555 -8.355 1.00 79.44 161 THR A O 1
ATOM 1261 N N . LYS A 1 162 ? -12.328 17.180 -8.867 1.00 84.50 162 LYS A N 1
ATOM 1262 C CA . LYS A 1 162 ? -12.163 18.603 -8.516 1.00 84.50 162 LYS A CA 1
ATOM 1263 C C . LYS A 1 162 ? -11.642 18.847 -7.098 1.00 84.50 162 LYS A C 1
ATOM 1265 O O . LYS A 1 162 ? -10.956 19.838 -6.858 1.00 84.50 162 LYS A O 1
ATOM 1270 N N . ASN A 1 163 ? -11.957 17.934 -6.180 1.00 76.25 163 ASN A N 1
ATOM 1271 C CA . ASN A 1 163 ? -11.521 17.984 -4.783 1.00 76.25 163 ASN A CA 1
ATOM 1272 C C . ASN A 1 163 ? -10.207 17.228 -4.528 1.00 76.25 163 ASN A C 1
ATOM 1274 O O . ASN A 1 163 ? -9.679 17.280 -3.418 1.00 76.25 163 ASN A O 1
ATOM 1278 N N . VAL A 1 164 ? -9.675 16.520 -5.528 1.00 71.56 164 VAL A N 1
ATOM 1279 C CA . VAL A 1 164 ? -8.387 15.834 -5.414 1.00 71.56 164 VAL A CA 1
ATOM 1280 C C . VAL A 1 164 ? -7.275 16.888 -5.473 1.00 71.56 164 VAL A C 1
ATOM 1282 O O . VAL A 1 164 ? -7.318 17.777 -6.332 1.00 71.56 164 VAL A O 1
ATOM 1285 N N . PRO A 1 165 ? -6.268 16.830 -4.584 1.00 70.12 165 PRO A N 1
ATOM 1286 C CA . PRO A 1 165 ? -5.116 17.716 -4.657 1.00 70.12 165 PRO A CA 1
ATOM 1287 C C . PRO A 1 165 ? -4.489 17.698 -6.057 1.00 70.12 165 PRO A C 1
ATOM 1289 O O . PRO A 1 165 ? -4.135 16.650 -6.592 1.00 70.12 165 PRO A O 1
ATOM 1292 N N . LYS A 1 166 ? -4.336 18.879 -6.668 1.00 72.81 166 LYS A N 1
ATOM 1293 C CA . LYS A 1 166 ? -3.744 19.011 -8.013 1.00 72.81 166 LYS A CA 1
ATOM 1294 C C . LYS A 1 166 ? -2.266 18.615 -8.054 1.00 72.81 166 LYS A C 1
ATOM 1296 O O . LYS A 1 166 ? -1.719 18.381 -9.130 1.00 72.81 166 LYS A O 1
ATOM 1301 N N . THR A 1 167 ? -1.608 18.591 -6.899 1.00 72.31 167 THR A N 1
ATOM 1302 C CA . THR A 1 167 ? -0.192 18.271 -6.762 1.00 72.31 167 THR A CA 1
ATOM 1303 C C . THR A 1 167 ? -0.008 17.218 -5.680 1.00 72.31 167 THR A C 1
ATOM 1305 O O . THR A 1 167 ? -0.658 17.272 -4.642 1.00 72.31 167 THR A O 1
ATOM 1308 N N . ILE A 1 168 ? 0.933 16.300 -5.911 1.00 76.25 168 ILE A N 1
ATOM 1309 C CA . ILE A 1 168 ? 1.343 15.276 -4.937 1.00 76.25 168 ILE A CA 1
ATOM 1310 C C . ILE A 1 168 ? 2.285 15.827 -3.853 1.00 76.25 168 ILE A C 1
ATOM 1312 O O . ILE A 1 168 ? 2.870 15.081 -3.075 1.00 76.25 168 ILE A O 1
ATOM 1316 N N . VAL A 1 169 ? 2.493 17.148 -3.828 1.00 76.88 169 VAL A N 1
ATOM 1317 C CA . VAL A 1 169 ? 3.481 17.809 -2.961 1.00 76.88 169 VAL A CA 1
ATOM 1318 C C . VAL A 1 169 ? 3.141 17.586 -1.490 1.00 76.88 169 VAL A C 1
ATOM 1320 O O . VAL A 1 169 ? 4.038 17.480 -0.655 1.00 76.88 169 VAL A O 1
ATOM 1323 N N . MET A 1 170 ? 1.851 17.498 -1.153 1.00 77.06 170 MET A N 1
ATOM 1324 C CA . MET A 1 170 ? 1.431 17.211 0.215 1.00 77.06 170 MET A CA 1
ATOM 1325 C C . MET A 1 170 ? 1.835 15.789 0.613 1.00 77.06 170 MET A C 1
ATOM 1327 O O . MET A 1 170 ? 2.427 15.596 1.672 1.00 77.06 170 MET A O 1
ATOM 1331 N N . GLU A 1 171 ? 1.573 14.809 -0.243 1.00 76.56 171 GLU A N 1
ATOM 1332 C CA . GLU A 1 171 ? 1.899 13.402 -0.045 1.00 76.56 171 GLU A CA 1
ATOM 1333 C C . GLU A 1 171 ? 3.411 13.181 0.015 1.00 76.56 171 GLU A C 1
ATOM 1335 O O . GLU A 1 171 ? 3.889 12.513 0.929 1.00 76.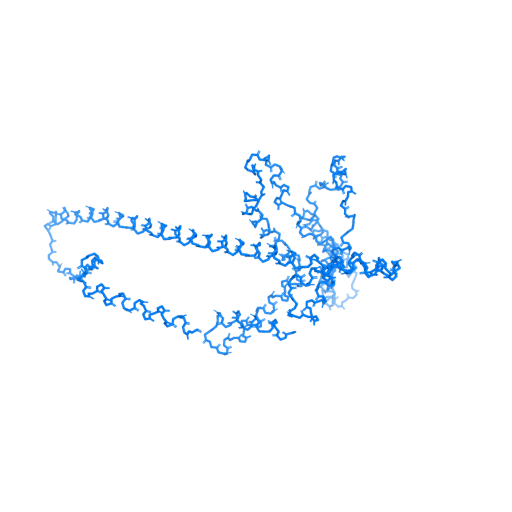56 171 GLU A O 1
ATOM 1340 N N . GLU A 1 172 ? 4.181 13.793 -0.884 1.00 78.62 172 GLU A N 1
ATOM 1341 C CA . GLU A 1 172 ? 5.648 13.755 -0.856 1.00 78.62 172 GLU A CA 1
ATOM 1342 C C . GLU A 1 172 ? 6.193 14.333 0.449 1.00 78.62 172 GLU A C 1
ATOM 1344 O O . GLU A 1 172 ? 7.038 13.724 1.109 1.00 78.62 172 GLU A O 1
ATOM 1349 N N . ARG A 1 173 ? 5.658 15.480 0.877 1.00 83.75 173 ARG A N 1
ATOM 1350 C CA . ARG A 1 173 ? 6.025 16.107 2.146 1.00 83.75 173 ARG A CA 1
ATOM 1351 C C . ARG A 1 173 ? 5.665 15.213 3.334 1.00 83.75 173 ARG A C 1
ATOM 1353 O O . ARG A 1 173 ? 6.460 15.093 4.265 1.00 83.75 173 ARG A O 1
ATOM 1360 N N . ASN A 1 174 ? 4.515 14.546 3.291 1.00 83.19 174 ASN A N 1
ATOM 1361 C CA . ASN A 1 174 ? 4.091 13.594 4.318 1.00 83.19 174 ASN A CA 1
ATOM 1362 C C . ASN A 1 174 ? 5.014 12.381 4.375 1.00 83.19 174 ASN A C 1
ATOM 1364 O O . ASN A 1 174 ? 5.406 11.976 5.466 1.00 83.19 174 ASN A O 1
ATOM 1368 N N . MET A 1 175 ? 5.406 11.844 3.220 1.00 82.81 175 MET A N 1
ATOM 1369 C CA . MET A 1 175 ? 6.351 10.734 3.125 1.00 82.81 175 MET A CA 1
ATOM 1370 C C . MET A 1 175 ? 7.747 11.136 3.605 1.00 82.81 175 MET A C 1
ATOM 1372 O O . MET A 1 175 ? 8.392 10.357 4.298 1.00 82.81 175 MET A O 1
ATOM 1376 N N . ALA A 1 176 ? 8.195 12.361 3.324 1.00 82.69 176 ALA A N 1
ATOM 1377 C CA . ALA A 1 176 ? 9.463 12.876 3.836 1.00 82.69 176 ALA A CA 1
ATOM 1378 C C . ALA A 1 176 ? 9.446 13.028 5.368 1.00 82.69 176 ALA A C 1
ATOM 1380 O O . ALA A 1 176 ? 10.392 12.623 6.045 1.00 82.69 176 ALA A O 1
ATOM 1381 N N . VAL A 1 177 ? 8.361 13.568 5.938 1.00 84.81 177 VAL A N 1
ATOM 1382 C CA . VAL A 1 177 ? 8.194 13.661 7.399 1.00 84.81 177 VAL A CA 1
ATOM 1383 C C . VAL A 1 177 ? 8.099 12.271 8.023 1.00 84.81 177 VAL A C 1
ATOM 1385 O O . VAL A 1 177 ? 8.728 12.022 9.048 1.00 84.81 177 VAL A O 1
ATOM 1388 N N . LEU A 1 178 ? 7.358 11.360 7.396 1.00 86.06 178 LEU A N 1
ATOM 1389 C CA . LEU A 1 178 ? 7.236 9.964 7.799 1.00 86.06 178 LEU A CA 1
ATOM 1390 C C . LEU A 1 178 ? 8.602 9.263 7.821 1.00 86.06 178 LEU A C 1
ATOM 1392 O O . LEU A 1 178 ? 8.966 8.689 8.846 1.00 86.06 178 LEU A O 1
ATOM 1396 N N . ASP A 1 179 ? 9.370 9.345 6.733 1.00 85.06 179 ASP A N 1
ATOM 1397 C CA . ASP A 1 179 ? 10.715 8.767 6.631 1.00 85.06 179 ASP A CA 1
ATOM 1398 C C . ASP A 1 179 ? 11.638 9.343 7.711 1.00 85.06 179 ASP A C 1
ATOM 1400 O O . ASP A 1 179 ? 12.312 8.599 8.426 1.00 85.06 179 ASP A O 1
ATOM 1404 N N . ASN A 1 180 ? 11.601 10.662 7.918 1.00 89.25 180 ASN A N 1
ATOM 1405 C CA . ASN A 1 180 ? 12.388 11.306 8.965 1.00 89.25 180 ASN A CA 1
ATOM 1406 C C . ASN A 1 180 ? 11.977 10.832 10.373 1.00 89.25 180 ASN A C 1
ATOM 1408 O O . ASN A 1 180 ? 12.828 10.474 11.187 1.00 89.25 180 ASN A O 1
ATOM 1412 N N . LEU A 1 181 ? 10.673 10.746 10.660 1.00 85.88 181 LEU A N 1
ATOM 1413 C CA . LEU A 1 181 ? 10.163 10.244 11.940 1.00 85.88 181 LEU A CA 1
ATOM 1414 C C . LEU A 1 181 ? 10.573 8.791 12.188 1.00 85.88 181 LEU A C 1
ATOM 1416 O O . LEU A 1 181 ? 10.992 8.468 13.300 1.00 85.88 181 LEU A O 1
ATOM 1420 N N . LEU A 1 182 ? 10.500 7.934 11.169 1.00 82.50 182 LEU A N 1
ATOM 1421 C CA . LEU A 1 182 ? 10.931 6.539 11.260 1.00 82.50 182 LEU A CA 1
ATOM 1422 C C . LEU A 1 182 ? 12.441 6.429 11.509 1.00 82.50 182 LEU A C 1
ATOM 1424 O O . LEU A 1 182 ? 12.870 5.597 12.311 1.00 82.50 182 LEU A O 1
ATOM 1428 N N . ARG A 1 183 ? 13.256 7.295 10.893 1.00 84.56 183 ARG A N 1
ATOM 1429 C CA . ARG A 1 183 ? 14.710 7.346 11.130 1.00 84.56 183 ARG A CA 1
ATOM 1430 C C . ARG A 1 183 ? 15.056 7.832 12.534 1.00 84.56 183 ARG A C 1
ATOM 1432 O O . ARG A 1 183 ? 15.926 7.240 13.177 1.00 84.56 183 ARG A O 1
ATOM 1439 N N . CYS A 1 184 ? 14.382 8.876 13.014 1.00 89.44 184 CYS A N 1
ATOM 1440 C CA . CYS A 1 184 ? 14.637 9.470 14.327 1.00 89.44 184 CYS A CA 1
ATOM 1441 C C . CYS A 1 184 ? 14.069 8.636 15.484 1.00 89.44 184 CYS A C 1
ATOM 1443 O O . CYS A 1 184 ? 14.668 8.592 16.557 1.00 89.44 184 CYS A O 1
ATOM 1445 N N . LYS A 1 185 ? 12.916 7.983 15.295 1.00 91.19 185 LYS A N 1
ATOM 1446 C CA . LYS A 1 185 ? 12.178 7.264 16.346 1.00 91.19 185 LYS A C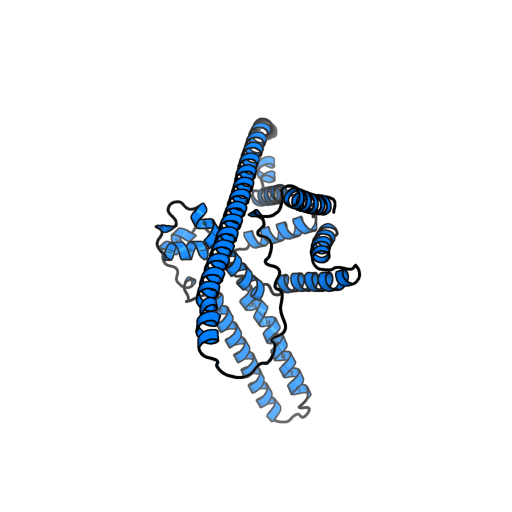A 1
ATOM 1447 C C . LYS A 1 185 ? 11.786 5.865 15.877 1.00 91.19 185 LYS A C 1
ATOM 1449 O O . LYS A 1 185 ? 10.627 5.581 15.607 1.00 91.19 185 LYS A O 1
ATOM 1454 N N . LEU A 1 186 ? 12.758 4.960 15.853 1.00 80.62 186 LEU A N 1
ATOM 1455 C CA . LEU A 1 186 ? 12.598 3.593 15.328 1.00 80.62 186 LEU A CA 1
ATOM 1456 C C . LEU A 1 186 ? 11.548 2.742 16.063 1.00 80.62 186 LEU A C 1
ATOM 1458 O O . LEU A 1 186 ? 11.065 1.762 15.510 1.00 80.62 186 LEU A O 1
ATOM 1462 N N . SER A 1 187 ? 11.225 3.084 17.310 1.00 88.69 187 SER A N 1
ATOM 1463 C CA . SER A 1 187 ? 10.226 2.397 18.137 1.00 88.69 187 SER A CA 1
ATOM 1464 C C . SER A 1 187 ? 8.872 3.114 18.169 1.00 88.69 187 SER A C 1
ATOM 1466 O O . SER A 1 187 ? 8.016 2.777 18.991 1.00 88.69 187 SER A O 1
ATOM 1468 N N . ILE A 1 188 ? 8.656 4.121 17.313 1.00 87.75 188 ILE A N 1
ATOM 1469 C CA . ILE A 1 188 ? 7.363 4.796 17.237 1.00 87.75 188 ILE A CA 1
ATOM 1470 C C . ILE A 1 188 ? 6.304 3.820 16.716 1.00 87.75 188 ILE A C 1
ATOM 1472 O O . ILE A 1 188 ? 6.478 3.157 15.696 1.00 87.75 188 ILE A O 1
ATOM 1476 N N . SER A 1 189 ? 5.188 3.710 17.433 1.00 86.81 189 SER A N 1
ATOM 1477 C CA . SER A 1 189 ? 4.057 2.916 16.962 1.00 86.81 189 SER A CA 1
ATOM 1478 C C . SER A 1 189 ? 3.409 3.592 15.750 1.00 86.81 189 SER A C 1
ATOM 1480 O O . SER A 1 189 ? 3.371 4.821 15.672 1.00 86.81 189 SER A O 1
ATOM 1482 N N . ALA A 1 190 ? 2.832 2.805 14.837 1.00 78.44 190 ALA A N 1
ATOM 1483 C CA . ALA A 1 190 ? 2.124 3.334 13.666 1.00 78.44 190 ALA A CA 1
ATOM 1484 C C . ALA A 1 190 ? 1.031 4.353 14.045 1.00 78.44 190 ALA A C 1
ATOM 1486 O O . ALA A 1 190 ? 0.875 5.375 13.390 1.00 78.44 190 ALA A O 1
ATOM 1487 N N . HIS A 1 191 ? 0.341 4.132 15.168 1.00 81.31 191 HIS A N 1
ATOM 1488 C CA . HIS A 1 191 ? -0.664 5.067 15.675 1.00 81.31 191 HIS A CA 1
ATOM 1489 C C . HIS A 1 191 ? -0.070 6.423 16.093 1.00 81.31 191 HIS A C 1
ATOM 1491 O O . HIS A 1 191 ? -0.630 7.476 15.789 1.00 81.31 191 HIS A O 1
ATOM 1497 N N . ASN A 1 192 ? 1.075 6.416 16.782 1.00 84.00 192 ASN A N 1
ATOM 1498 C CA . ASN A 1 192 ? 1.745 7.654 17.182 1.00 84.00 192 ASN A CA 1
ATOM 1499 C C . ASN A 1 192 ? 2.312 8.394 15.966 1.00 84.00 192 ASN A C 1
ATOM 1501 O O . ASN A 1 192 ? 2.309 9.622 15.940 1.00 84.00 192 ASN A O 1
ATOM 1505 N N . LEU A 1 193 ? 2.786 7.650 14.969 1.00 89.06 193 LEU A N 1
ATOM 1506 C CA . LEU A 1 193 ? 3.275 8.173 13.700 1.00 89.06 193 LEU A CA 1
ATOM 1507 C C . LEU A 1 193 ? 2.163 8.916 12.944 1.00 89.06 193 LEU A C 1
ATOM 1509 O O . LEU A 1 193 ? 2.327 10.088 12.617 1.00 89.06 193 LEU A O 1
ATOM 1513 N N . GLU A 1 194 ? 1.011 8.266 12.764 1.00 85.69 194 GLU A N 1
ATOM 1514 C CA . GLU A 1 194 ? -0.186 8.842 12.143 1.00 85.69 194 GLU A CA 1
ATOM 1515 C C . GLU A 1 194 ? -0.671 10.079 12.906 1.00 85.69 194 GLU A C 1
ATOM 1517 O O . GLU A 1 194 ? -0.855 11.140 12.316 1.00 85.69 194 GLU A O 1
ATOM 1522 N N . THR A 1 195 ? -0.771 9.988 14.237 1.00 88.50 195 THR A N 1
ATOM 1523 C CA . THR A 1 195 ? -1.174 11.124 15.082 1.00 88.50 195 THR A CA 1
ATOM 1524 C C . THR A 1 195 ? -0.202 12.298 14.946 1.00 88.50 195 THR A C 1
ATOM 1526 O O . THR A 1 195 ? -0.630 13.447 14.890 1.00 88.50 195 THR A O 1
ATOM 1529 N N . THR A 1 196 ? 1.105 12.029 14.857 1.00 90.12 196 THR A N 1
ATOM 1530 C CA . THR A 1 196 ? 2.129 13.072 14.675 1.00 90.12 196 THR A CA 1
ATOM 1531 C C . THR A 1 196 ? 2.012 13.728 13.301 1.00 90.12 196 THR A C 1
ATOM 1533 O O . THR A 1 196 ? 2.080 14.952 13.209 1.00 90.12 196 THR A O 1
ATOM 1536 N N . LEU A 1 197 ? 1.802 12.939 12.242 1.00 88.75 197 LEU A N 1
ATOM 1537 C CA . LEU A 1 197 ? 1.592 13.452 10.886 1.00 88.75 197 LEU A CA 1
ATOM 1538 C C . LEU A 1 197 ? 0.330 14.314 10.809 1.00 88.75 197 LEU A C 1
ATOM 1540 O O . LEU A 1 197 ? 0.398 15.446 10.334 1.00 88.75 197 LEU A O 1
ATOM 1544 N N . MET A 1 198 ? -0.787 13.829 11.353 1.00 88.75 198 MET A N 1
ATOM 1545 C CA . MET A 1 198 ? -2.036 14.589 11.424 1.00 88.75 198 MET A CA 1
ATOM 1546 C C . MET A 1 198 ? -1.882 15.879 12.227 1.00 88.75 198 MET A C 1
ATOM 1548 O O . MET A 1 198 ? -2.366 16.928 11.808 1.00 88.75 198 MET A O 1
ATOM 1552 N N . TRP A 1 199 ? -1.203 15.821 13.377 1.00 88.62 199 TRP A N 1
ATOM 1553 C CA . TRP A 1 199 ? -0.920 17.008 14.180 1.00 88.62 199 TRP A CA 1
ATOM 1554 C C . TRP A 1 199 ? -0.106 18.021 13.379 1.00 88.62 199 TRP A C 1
ATOM 1556 O O . TRP A 1 199 ? -0.389 19.212 13.386 1.00 88.62 199 TRP A O 1
ATOM 1566 N N . TRP A 1 200 ? 0.895 17.569 12.640 1.00 88.00 200 TRP A N 1
ATOM 1567 C CA . TRP A 1 200 ? 1.717 18.476 11.860 1.00 88.00 200 TRP A CA 1
ATOM 1568 C C . TRP A 1 200 ? 0.969 19.094 10.666 1.00 88.00 200 TRP A C 1
ATOM 1570 O O . TRP A 1 200 ? 1.104 20.291 10.412 1.00 88.00 200 TRP A O 1
ATOM 1580 N N . GLN A 1 201 ? 0.141 18.312 9.969 1.00 86.81 201 GLN A N 1
ATOM 1581 C CA . GLN A 1 201 ? -0.638 18.770 8.812 1.00 86.81 201 GLN A CA 1
ATOM 1582 C C . GLN A 1 201 ? -1.758 19.734 9.196 1.00 86.81 201 GLN A C 1
ATOM 1584 O O . GLN A 1 201 ? -1.885 20.804 8.604 1.00 86.81 201 GLN A O 1
ATOM 1589 N N . ASN A 1 202 ? -2.550 19.369 10.206 1.00 88.25 202 ASN A N 1
ATOM 1590 C CA . ASN A 1 202 ? -3.736 20.130 10.593 1.00 88.25 202 ASN A CA 1
ATOM 1591 C C . ASN A 1 202 ? -3.392 21.378 11.413 1.00 88.25 202 ASN A C 1
ATOM 1593 O O . ASN A 1 202 ? -4.282 22.165 11.720 1.00 88.25 202 ASN A O 1
ATOM 1597 N N . LYS A 1 203 ? -2.116 21.542 11.797 1.00 89.44 203 LYS A N 1
ATOM 1598 C CA . LYS A 1 203 ? -1.610 22.643 12.629 1.00 89.44 203 LYS A CA 1
ATOM 1599 C C . LYS A 1 203 ? -2.532 22.975 13.817 1.00 89.44 203 LYS A C 1
ATOM 1601 O O . LYS A 1 203 ? -2.792 24.152 14.074 1.00 89.44 203 LYS A O 1
ATOM 1606 N N . PRO A 1 204 ? -3.001 21.981 14.595 1.00 89.88 204 PRO A N 1
ATOM 1607 C CA . PRO A 1 204 ? -3.877 22.243 15.722 1.00 89.88 204 PRO A CA 1
ATOM 1608 C C . PRO A 1 204 ? -3.161 23.073 16.795 1.00 89.88 204 PRO A C 1
ATOM 1610 O O . PRO A 1 204 ? -3.832 23.721 17.579 1.00 89.88 204 PRO A O 1
ATOM 1613 N N . ALA A 1 205 ? -1.821 23.110 16.812 1.00 91.38 205 ALA A N 1
ATOM 1614 C CA . ALA A 1 205 ? -1.061 24.033 17.653 1.00 91.38 205 ALA A CA 1
ATOM 1615 C C . ALA A 1 205 ? -1.418 25.502 17.372 1.00 91.38 205 ALA A C 1
ATOM 1617 O O . ALA A 1 205 ? -1.753 26.206 18.314 1.00 91.38 205 ALA A O 1
ATOM 1618 N N . GLY A 1 206 ? -1.454 25.923 16.100 1.00 93.00 206 GLY A N 1
ATOM 1619 C CA . GLY A 1 206 ? -1.848 27.288 15.731 1.00 93.00 206 GLY A CA 1
ATOM 1620 C C . GLY A 1 206 ? -3.291 27.588 16.133 1.00 93.00 206 GLY A C 1
ATOM 1621 O O . GLY A 1 206 ? -3.550 28.568 16.817 1.00 93.00 206 GLY A O 1
ATOM 1622 N N . TYR A 1 207 ? -4.214 26.661 15.850 1.00 93.75 207 TYR A N 1
ATOM 1623 C CA . TYR A 1 207 ? -5.601 26.778 16.314 1.00 93.75 207 TYR A CA 1
ATOM 1624 C C . TYR A 1 207 ? -5.703 26.928 17.842 1.00 93.75 207 TYR A C 1
ATOM 1626 O O . TYR A 1 207 ? -6.478 27.736 18.341 1.00 93.75 207 TYR A O 1
ATOM 1634 N N . LEU A 1 208 ? -4.928 26.151 18.605 1.00 94.00 208 LEU A N 1
ATOM 1635 C CA . LEU A 1 208 ? -4.916 26.246 20.064 1.00 94.00 208 LEU A CA 1
ATOM 1636 C C . LEU A 1 208 ? -4.289 27.556 20.547 1.00 94.00 208 LEU A C 1
ATOM 1638 O O . LEU A 1 208 ? -4.749 28.091 21.555 1.00 94.00 208 LEU A O 1
ATOM 1642 N N . GLU A 1 209 ? -3.258 28.054 19.867 1.00 95.19 209 GLU A N 1
ATOM 1643 C CA . GLU A 1 209 ? -2.597 29.330 20.155 1.00 95.19 209 GLU A CA 1
ATOM 1644 C C . GLU A 1 209 ? -3.543 30.519 19.950 1.00 95.19 209 GLU A C 1
ATOM 1646 O O . GLU A 1 209 ? -3.569 31.397 20.815 1.00 95.19 209 GLU A O 1
ATOM 1651 N N . ASP A 1 210 ? -4.385 30.473 18.912 1.00 96.81 210 ASP A N 1
ATOM 1652 C CA . ASP A 1 210 ? -5.401 31.490 18.604 1.00 96.81 210 ASP A CA 1
ATOM 1653 C C . ASP A 1 210 ? -6.549 31.531 19.634 1.00 96.81 210 ASP A C 1
ATOM 1655 O O . ASP A 1 210 ? -7.236 32.544 19.782 1.00 96.81 210 ASP A O 1
ATOM 1659 N N . LEU A 1 211 ? -6.772 30.443 20.381 1.00 96.44 211 LEU A N 1
ATOM 1660 C CA . LEU A 1 211 ? -7.781 30.402 21.439 1.00 96.44 211 LEU A CA 1
ATOM 1661 C C . LEU A 1 211 ? -7.306 31.116 22.706 1.00 96.44 211 LEU A C 1
ATOM 1663 O O . LEU A 1 211 ? -6.186 30.911 23.191 1.00 96.44 211 LEU A O 1
ATOM 1667 N N . THR A 1 212 ? -8.227 31.845 23.340 1.00 97.94 212 THR A N 1
ATOM 1668 C CA . THR A 1 212 ? -8.000 32.402 24.680 1.00 97.94 212 THR A CA 1
ATOM 1669 C C . THR A 1 212 ? -7.721 31.286 25.696 1.00 97.94 212 THR A C 1
ATOM 1671 O O . THR A 1 212 ? -8.228 30.165 25.580 1.00 97.94 212 THR A O 1
ATOM 1674 N N . LYS A 1 213 ? -6.938 31.591 26.740 1.00 97.44 213 LYS A N 1
ATOM 1675 C CA . LYS A 1 213 ? -6.614 30.643 27.821 1.00 97.44 213 LYS A CA 1
ATOM 1676 C C . LYS A 1 213 ? -7.843 29.893 28.384 1.00 97.44 213 LYS A C 1
ATOM 1678 O O . LYS A 1 213 ? -7.782 28.664 28.419 1.00 97.44 213 LYS A O 1
ATOM 1683 N N . PRO A 1 214 ? -8.969 30.549 28.744 1.00 98.06 214 PRO A N 1
ATOM 1684 C CA . PRO A 1 214 ? -10.140 29.837 29.266 1.00 98.06 214 PRO A CA 1
ATOM 1685 C C . PRO A 1 214 ? -10.798 28.900 28.240 1.00 98.06 214 PRO A C 1
ATOM 1687 O O . PRO A 1 214 ? -11.226 27.802 28.598 1.00 98.06 214 PRO A O 1
ATOM 1690 N N . GLN A 1 215 ? -10.849 29.273 26.956 1.00 97.62 215 GLN A N 1
ATOM 1691 C CA . GLN A 1 215 ? -11.376 28.394 25.900 1.00 97.62 215 GLN A CA 1
ATOM 1692 C C . GLN A 1 215 ? -10.488 27.162 25.702 1.00 97.62 215 GLN A C 1
ATOM 1694 O O . GLN A 1 215 ? -10.988 26.039 25.599 1.00 97.62 215 GLN A O 1
ATOM 1699 N N . ARG A 1 216 ? -9.167 27.363 25.703 1.00 97.31 216 ARG A N 1
ATOM 1700 C CA . ARG A 1 216 ? -8.172 26.295 25.578 1.00 97.31 216 ARG A CA 1
ATOM 1701 C C . ARG A 1 216 ? -8.251 25.310 26.746 1.00 97.31 216 ARG A C 1
ATOM 1703 O O . ARG A 1 216 ? -8.265 24.099 26.533 1.00 97.31 216 ARG A O 1
ATOM 1710 N N . GLU A 1 217 ? -8.361 25.814 27.974 1.00 97.06 217 GLU A N 1
ATOM 1711 C CA . GLU A 1 217 ? -8.533 24.990 29.177 1.00 97.06 217 GLU A CA 1
ATOM 1712 C C . GLU A 1 217 ? -9.837 24.190 29.141 1.00 97.06 217 GLU A C 1
ATOM 1714 O O . GLU A 1 217 ? -9.818 22.984 29.408 1.00 97.06 217 GLU A O 1
ATOM 1719 N N . LYS A 1 218 ? -10.950 24.815 28.729 1.00 97.81 218 LYS A N 1
ATOM 1720 C CA . LYS A 1 218 ? -12.232 24.124 28.535 1.00 97.81 218 LYS A CA 1
ATOM 1721 C C . LYS A 1 218 ? -12.101 22.977 27.530 1.00 97.81 218 LYS A C 1
ATOM 1723 O O . LYS A 1 218 ? -12.498 21.852 27.834 1.00 97.81 218 LYS A O 1
ATOM 1728 N N . LEU A 1 219 ? -11.477 23.226 26.379 1.00 96.50 219 LEU A N 1
ATOM 1729 C CA . LEU A 1 219 ? -11.265 22.214 25.343 1.00 96.50 219 LEU A CA 1
ATOM 1730 C C . LEU A 1 219 ? -10.368 21.065 25.834 1.00 96.50 219 LEU A C 1
ATOM 1732 O O . LEU A 1 219 ? -10.673 19.893 25.604 1.00 96.50 219 LEU A O 1
ATOM 1736 N N . HIS A 1 220 ? -9.303 21.366 26.584 1.00 94.56 220 HIS A N 1
ATOM 1737 C CA . HIS A 1 220 ? -8.466 20.337 27.206 1.00 94.56 220 HIS A CA 1
ATOM 1738 C C . HIS A 1 220 ? -9.216 19.519 28.264 1.00 94.56 220 HIS A C 1
ATOM 1740 O O . HIS A 1 220 ? -9.022 18.303 28.331 1.00 94.56 220 HIS A O 1
ATOM 1746 N N . MET A 1 221 ? -10.077 20.139 29.074 1.00 97.31 221 MET A N 1
ATOM 1747 C CA . MET A 1 221 ? -10.917 19.417 30.035 1.00 97.31 221 MET A CA 1
ATOM 1748 C C . MET A 1 221 ? -11.908 18.485 29.335 1.00 97.31 221 MET A C 1
ATOM 1750 O O . MET A 1 221 ? -12.028 17.320 29.719 1.00 97.31 221 MET A O 1
ATOM 1754 N N . GLU A 1 222 ? -12.570 18.954 28.277 1.00 96.38 222 GLU A N 1
ATOM 1755 C CA . GLU A 1 222 ? -13.478 18.128 27.476 1.00 96.38 222 GLU A CA 1
ATOM 1756 C C . GLU A 1 222 ? -12.747 16.949 26.822 1.00 96.38 222 GLU A C 1
ATOM 1758 O O . GLU A 1 222 ? -13.225 15.812 26.884 1.00 96.38 222 GLU A O 1
ATOM 1763 N N . ALA A 1 223 ? -11.554 17.184 26.265 1.00 92.69 223 ALA A N 1
ATOM 1764 C CA . ALA A 1 223 ? -10.715 16.124 25.714 1.00 92.69 223 ALA A CA 1
ATOM 1765 C C . ALA A 1 223 ? -10.341 15.088 26.788 1.00 92.69 223 ALA A C 1
ATOM 1767 O O . ALA A 1 223 ? -10.542 13.889 26.585 1.00 92.69 223 ALA A O 1
ATOM 1768 N N . ARG A 1 224 ? -9.884 15.531 27.970 1.00 95.81 224 ARG A N 1
ATOM 1769 C CA . ARG A 1 224 ? -9.568 14.643 29.108 1.00 95.81 224 ARG A CA 1
ATOM 1770 C C . ARG A 1 224 ? -10.773 13.813 29.543 1.00 95.81 224 ARG A C 1
ATOM 1772 O O . ARG A 1 224 ? -10.611 12.626 29.817 1.00 95.81 224 ARG A O 1
ATOM 1779 N N . LYS A 1 225 ? -11.975 14.398 29.542 1.00 96.69 225 LYS A N 1
ATOM 1780 C CA . LYS A 1 225 ? -13.225 13.698 29.872 1.00 96.69 225 LYS A CA 1
ATOM 1781 C C . LYS A 1 225 ? -13.578 12.613 28.845 1.00 96.69 225 LYS A C 1
ATOM 1783 O O . LYS A 1 225 ? -14.085 11.561 29.229 1.00 96.69 225 LYS A O 1
ATOM 1788 N N . LYS A 1 226 ? -13.289 12.834 27.557 1.00 94.56 226 LYS A N 1
ATOM 1789 C CA . LYS A 1 226 ? -13.583 11.879 26.467 1.00 94.56 226 LYS A CA 1
ATOM 1790 C C . LYS A 1 226 ? -12.535 10.771 26.308 1.00 94.56 226 LYS A C 1
ATOM 1792 O O . LYS A 1 226 ? -12.881 9.677 25.859 1.00 94.56 226 LYS A O 1
ATOM 1797 N N . ILE A 1 227 ? -11.279 11.002 26.703 1.00 89.75 227 ILE A N 1
ATOM 1798 C CA . ILE A 1 227 ? -10.180 10.027 26.544 1.00 89.75 227 ILE A CA 1
ATOM 1799 C C . ILE A 1 227 ? -10.516 8.630 27.107 1.00 89.75 227 ILE A C 1
ATOM 1801 O O . ILE A 1 227 ? -10.270 7.652 26.397 1.00 89.75 227 ILE A O 1
ATOM 1805 N N . PRO A 1 228 ? -11.077 8.469 28.324 1.00 94.69 228 PRO A N 1
ATOM 1806 C CA . PRO A 1 228 ? -11.429 7.148 28.848 1.00 94.69 228 PRO A CA 1
ATOM 1807 C C . PRO A 1 228 ? -12.441 6.401 27.970 1.00 94.69 228 PRO A C 1
ATOM 1809 O O . PRO A 1 228 ? -12.260 5.214 27.696 1.00 94.69 228 PRO A O 1
ATOM 1812 N N . GLN A 1 229 ? -13.464 7.104 27.472 1.00 94.69 229 GLN A N 1
ATOM 1813 C CA . GLN A 1 229 ? -14.478 6.533 26.581 1.00 94.69 229 GLN A CA 1
ATOM 1814 C C . GLN A 1 229 ? -13.855 6.091 25.252 1.00 94.69 229 GLN A C 1
ATOM 1816 O O . GLN A 1 229 ? -14.084 4.964 24.811 1.00 94.69 229 GLN A O 1
ATOM 1821 N N . MET A 1 230 ? -12.993 6.926 24.662 1.00 87.81 230 MET A N 1
ATOM 1822 C CA . MET A 1 230 ? -12.254 6.577 23.443 1.00 87.81 230 MET A CA 1
ATOM 1823 C C . MET A 1 230 ? -11.339 5.366 23.658 1.00 87.81 230 MET A C 1
ATOM 1825 O O . MET A 1 230 ? -11.345 4.445 22.845 1.00 87.81 230 MET A O 1
ATOM 1829 N N . LYS A 1 231 ? -10.594 5.308 24.772 1.00 87.50 231 LYS A N 1
ATOM 1830 C CA . LYS A 1 231 ? -9.746 4.152 25.114 1.00 87.50 231 LYS A CA 1
ATOM 1831 C C . LYS A 1 231 ? -10.565 2.869 25.259 1.00 87.50 231 LYS A C 1
ATOM 1833 O O . LYS A 1 231 ? -10.148 1.826 24.758 1.00 87.50 231 LYS A O 1
ATOM 1838 N N . CYS A 1 232 ? -11.730 2.943 25.903 1.00 94.75 232 CYS A N 1
ATOM 1839 C CA . CYS A 1 232 ? -12.649 1.813 26.020 1.00 94.75 232 CYS A CA 1
ATOM 1840 C C . CYS A 1 232 ? -13.122 1.332 24.636 1.00 94.75 232 CYS A C 1
ATOM 1842 O O . CYS A 1 232 ? -13.009 0.144 24.327 1.00 94.75 232 CYS A O 1
ATOM 1844 N N . ALA A 1 233 ? -13.553 2.255 23.769 1.00 89.19 233 ALA A N 1
ATOM 1845 C CA . ALA A 1 233 ? -13.981 1.944 22.405 1.00 89.19 233 ALA A CA 1
ATOM 1846 C C . ALA A 1 233 ? -12.857 1.306 21.568 1.00 89.19 233 ALA A C 1
ATOM 1848 O O . ALA A 1 233 ? -13.071 0.267 20.940 1.00 89.19 233 ALA A O 1
ATOM 1849 N N . ILE A 1 234 ? -11.640 1.860 21.624 1.00 83.06 234 ILE A N 1
ATOM 1850 C CA . ILE A 1 234 ? -10.457 1.320 20.934 1.00 83.06 234 ILE A CA 1
ATOM 1851 C C . ILE A 1 234 ? -10.130 -0.090 21.436 1.00 83.06 234 ILE A C 1
ATOM 1853 O O . ILE A 1 234 ? -9.875 -0.989 20.634 1.00 83.06 234 ILE A O 1
ATOM 1857 N N . ASN A 1 235 ? -10.160 -0.320 22.750 1.00 90.06 235 ASN A N 1
ATOM 1858 C CA . ASN A 1 235 ? -9.881 -1.638 23.322 1.00 90.06 235 ASN A CA 1
ATOM 1859 C C . ASN A 1 235 ? -10.943 -2.673 22.934 1.00 90.06 235 ASN A C 1
ATOM 1861 O O . ASN A 1 235 ? -10.589 -3.802 22.583 1.00 90.06 235 ASN A O 1
ATOM 1865 N N . LYS A 1 236 ? -12.225 -2.285 22.930 1.00 94.69 236 LYS A N 1
ATOM 1866 C CA . LYS A 1 236 ? -13.326 -3.132 22.451 1.00 94.69 236 LYS A CA 1
ATOM 1867 C C . LYS A 1 236 ? -13.133 -3.489 20.978 1.00 94.69 236 LYS A C 1
ATOM 1869 O O . LYS A 1 236 ? -13.191 -4.663 20.624 1.00 94.69 236 LYS A O 1
ATOM 1874 N N . HIS A 1 237 ? -12.812 -2.506 20.139 1.00 87.25 237 HIS A N 1
ATOM 1875 C CA . HIS A 1 237 ? -12.548 -2.729 18.719 1.00 87.25 237 HIS A CA 1
ATOM 1876 C C . HIS A 1 237 ? -11.340 -3.652 18.486 1.00 87.25 237 HIS A C 1
ATOM 1878 O O . HIS A 1 237 ? -11.431 -4.609 17.720 1.00 87.25 237 HIS A O 1
ATOM 1884 N N . ARG A 1 238 ? -10.234 -3.446 19.215 1.00 85.56 238 ARG A N 1
ATOM 1885 C CA . ARG A 1 238 ? -9.058 -4.334 19.176 1.00 85.56 238 ARG A CA 1
ATOM 1886 C C . ARG A 1 238 ? -9.392 -5.767 19.582 1.00 85.56 238 ARG A C 1
ATOM 1888 O O . ARG A 1 238 ? -8.827 -6.698 19.015 1.00 85.56 238 ARG A O 1
ATOM 1895 N N . LYS A 1 239 ? -10.275 -5.962 20.567 1.00 94.69 239 LYS A N 1
ATOM 1896 C CA . LYS A 1 239 ? -10.735 -7.297 20.972 1.00 94.69 239 LYS A CA 1
ATOM 1897 C C . LYS A 1 239 ? -11.491 -7.982 19.830 1.00 94.69 239 LYS A C 1
ATOM 1899 O O . LYS A 1 239 ? -11.095 -9.071 19.435 1.00 94.69 239 LYS A O 1
ATOM 1904 N N . VAL A 1 240 ? -12.459 -7.287 19.231 1.00 94.81 240 VAL A N 1
ATOM 1905 C CA . VAL A 1 240 ? -13.232 -7.791 18.082 1.00 94.81 240 VAL A CA 1
ATOM 1906 C C . VAL A 1 240 ? -12.325 -8.128 16.895 1.00 94.81 240 VAL A C 1
ATOM 1908 O O . VAL A 1 240 ? -12.488 -9.169 16.265 1.00 94.81 240 VAL A O 1
ATOM 1911 N N . LEU A 1 241 ? -11.343 -7.276 16.581 1.00 85.81 241 LEU A N 1
ATOM 1912 C CA . LEU A 1 241 ? -10.385 -7.549 15.506 1.00 85.81 241 LEU A CA 1
ATOM 1913 C C . LEU A 1 241 ? -9.543 -8.796 15.787 1.00 85.81 241 LEU A C 1
ATOM 1915 O O . LEU A 1 241 ? -9.359 -9.611 14.887 1.00 85.81 241 LEU A O 1
ATOM 1919 N N . ARG A 1 242 ? -9.062 -8.970 17.024 1.00 91.31 242 ARG A N 1
ATOM 1920 C CA . ARG A 1 242 ? -8.310 -10.171 17.413 1.00 91.31 242 ARG A CA 1
ATOM 1921 C C . ARG A 1 242 ? -9.148 -11.435 17.270 1.00 91.31 242 ARG A C 1
ATOM 1923 O O . ARG A 1 242 ? -8.675 -12.384 16.658 1.00 91.31 242 ARG A O 1
ATOM 1930 N N . GLU A 1 243 ? -10.390 -11.413 17.744 1.00 96.69 243 GLU A N 1
ATOM 1931 C CA . GLU A 1 243 ? -11.327 -12.536 17.608 1.00 96.69 243 GLU A CA 1
ATOM 1932 C C . GLU A 1 243 ? -11.589 -12.871 16.130 1.00 96.69 243 GLU A C 1
ATOM 1934 O O . GLU A 1 243 ? -11.521 -14.034 15.736 1.00 96.69 243 GLU A O 1
ATOM 1939 N N . LYS A 1 244 ? -11.790 -11.858 15.272 1.00 93.31 244 LYS A N 1
ATOM 1940 C CA . LYS A 1 244 ? -11.948 -12.056 13.820 1.00 93.31 244 LYS A CA 1
ATOM 1941 C C . LYS A 1 244 ? -10.707 -12.666 13.165 1.00 93.31 244 LYS A C 1
ATOM 1943 O O . LYS A 1 244 ? -10.839 -13.536 12.307 1.00 93.31 244 LYS A O 1
ATOM 1948 N N . VAL A 1 245 ? -9.510 -12.204 13.531 1.00 88.38 245 VAL A N 1
ATOM 1949 C CA . VAL A 1 245 ? -8.247 -12.745 13.001 1.00 88.38 245 VAL A CA 1
ATOM 1950 C C . VAL A 1 245 ? -8.055 -14.192 13.450 1.00 88.38 245 VAL A C 1
ATOM 1952 O O . VAL A 1 245 ? -7.730 -15.044 12.626 1.00 88.38 245 VAL A O 1
ATOM 1955 N N . GLU A 1 246 ? -8.308 -14.489 14.724 1.00 93.62 246 GLU A N 1
ATOM 1956 C CA . GLU A 1 246 ? -8.210 -15.845 15.264 1.00 93.62 246 GLU A CA 1
ATOM 1957 C C . GLU A 1 246 ? -9.197 -16.798 14.579 1.00 93.62 246 GLU A C 1
ATOM 1959 O O . GLU A 1 246 ? -8.815 -17.903 14.187 1.00 93.62 246 GLU A O 1
ATOM 1964 N N . GLN A 1 247 ? -10.438 -16.356 14.355 1.00 96.69 247 GLN A N 1
ATOM 1965 C CA . GLN A 1 247 ? -11.434 -17.143 13.634 1.00 96.69 247 GLN A CA 1
ATOM 1966 C C . GLN A 1 247 ? -10.993 -17.423 12.193 1.00 96.69 247 GLN A C 1
ATOM 1968 O O . GLN A 1 247 ? -10.988 -18.576 11.771 1.00 96.69 247 GLN A O 1
ATOM 1973 N N . LYS A 1 248 ? -10.510 -16.409 11.462 1.00 92.62 248 LYS A N 1
ATOM 1974 C CA . LYS A 1 248 ? -9.989 -16.597 10.096 1.00 92.62 248 LYS A CA 1
ATOM 1975 C C . LYS A 1 248 ? -8.815 -17.579 10.045 1.00 92.62 248 LYS A C 1
ATOM 1977 O O . LYS A 1 248 ? -8.704 -18.355 9.096 1.00 92.62 248 LYS A O 1
ATOM 1982 N N . LEU A 1 249 ? -7.934 -17.559 11.048 1.00 89.81 249 LEU A N 1
ATOM 1983 C CA . LEU A 1 249 ? -6.834 -18.520 11.147 1.00 89.81 249 LEU A CA 1
ATOM 1984 C C . LEU A 1 249 ? -7.352 -19.942 11.392 1.00 89.81 249 LEU A C 1
ATOM 1986 O O . LEU A 1 249 ? -6.898 -20.869 10.719 1.00 89.81 249 LEU A O 1
ATOM 1990 N N . LYS A 1 250 ? -8.330 -20.114 12.289 1.00 96.19 250 LYS A N 1
ATOM 1991 C CA . LYS A 1 250 ? -9.001 -21.403 12.528 1.00 96.19 250 LYS A CA 1
ATOM 1992 C C . LYS A 1 250 ? -9.666 -21.933 11.258 1.00 96.19 250 LYS A C 1
ATOM 1994 O O . LYS A 1 250 ? -9.424 -23.081 10.887 1.00 96.19 250 LYS A O 1
ATOM 1999 N N . ASP A 1 251 ? -10.404 -21.091 10.541 1.00 95.88 251 ASP A N 1
ATOM 2000 C CA . ASP A 1 251 ? -11.073 -21.462 9.289 1.00 95.88 251 ASP A CA 1
ATOM 2001 C C . ASP A 1 251 ? -10.058 -21.873 8.210 1.00 95.88 251 ASP A C 1
ATOM 2003 O O . ASP A 1 251 ? -10.247 -22.869 7.504 1.00 95.88 251 ASP A O 1
ATOM 2007 N N . LYS A 1 252 ? -8.929 -21.154 8.111 1.00 93.75 252 LYS A N 1
ATOM 2008 C CA . LYS A 1 252 ? -7.833 -21.488 7.189 1.00 93.75 252 LYS A CA 1
ATOM 2009 C C . LYS A 1 252 ? -7.197 -22.838 7.529 1.00 93.75 252 LYS A C 1
ATOM 2011 O O . LYS A 1 252 ? -6.940 -23.626 6.617 1.00 93.75 252 LYS A O 1
ATOM 2016 N N . HIS A 1 253 ? -6.976 -23.124 8.812 1.00 93.38 253 HIS A N 1
ATOM 2017 C CA . HIS A 1 253 ? -6.468 -24.420 9.263 1.00 93.38 253 HIS A CA 1
ATOM 2018 C C . HIS A 1 253 ? -7.440 -25.559 8.941 1.00 93.38 253 HIS A C 1
ATOM 2020 O O . HIS A 1 253 ? -7.035 -26.529 8.306 1.00 93.38 253 HIS A O 1
ATOM 2026 N N . GLN A 1 254 ? -8.728 -25.404 9.258 1.00 97.19 254 GLN A N 1
ATOM 2027 C CA . GLN A 1 254 ? -9.747 -26.410 8.940 1.00 97.19 254 GLN A CA 1
ATOM 2028 C C . GLN A 1 254 ? -9.884 -26.647 7.431 1.00 97.19 254 GLN A C 1
ATOM 2030 O O . GLN A 1 254 ? -10.066 -27.780 6.984 1.00 97.19 254 GLN A O 1
ATOM 2035 N N . LYS A 1 255 ? -9.787 -25.590 6.613 1.00 96.62 255 LYS A N 1
ATOM 2036 C CA . LYS A 1 255 ? -9.806 -25.715 5.149 1.00 96.62 255 LYS A CA 1
ATOM 2037 C C . LYS A 1 255 ? -8.605 -26.516 4.644 1.00 96.62 255 LYS A C 1
ATOM 2039 O O . LYS A 1 255 ? -8.784 -27.367 3.774 1.00 96.62 255 LYS A O 1
ATOM 2044 N N . LYS A 1 256 ? -7.417 -26.283 5.209 1.00 95.56 256 LYS A N 1
ATOM 2045 C CA . LYS A 1 256 ? -6.199 -27.032 4.877 1.00 95.56 256 LYS A CA 1
ATOM 2046 C C . LYS A 1 256 ? -6.321 -28.508 5.271 1.00 95.56 256 LYS A C 1
ATOM 2048 O O . LYS A 1 256 ? -6.068 -29.365 4.435 1.00 95.56 256 LYS A O 1
ATOM 2053 N N . GLU A 1 257 ? -6.806 -28.807 6.475 1.00 96.31 257 GLU A N 1
ATOM 2054 C CA . GLU A 1 257 ? -7.053 -30.189 6.921 1.00 96.31 257 GLU A CA 1
ATOM 2055 C C . GLU A 1 257 ? -8.058 -30.908 6.008 1.00 96.31 257 GLU A C 1
ATOM 2057 O O . GLU A 1 257 ? -7.817 -32.031 5.568 1.00 96.31 257 GLU A O 1
ATOM 2062 N N . LYS A 1 258 ? -9.159 -30.242 5.627 1.00 96.75 258 LYS A N 1
ATOM 2063 C CA . LYS A 1 258 ? -10.132 -30.793 4.667 1.00 96.75 258 LYS A CA 1
ATOM 2064 C C . LYS A 1 258 ? -9.506 -31.068 3.296 1.00 96.75 258 LYS A C 1
ATOM 2066 O O . LYS A 1 258 ? -9.853 -32.064 2.664 1.00 96.75 258 LYS A O 1
ATOM 2071 N N . GLN A 1 259 ? -8.614 -30.200 2.819 1.00 94.69 259 GLN A N 1
ATOM 2072 C CA . GLN A 1 259 ? -7.890 -30.409 1.561 1.00 94.69 259 GLN A CA 1
ATOM 2073 C C . GLN A 1 259 ? -6.910 -31.585 1.655 1.00 94.69 259 GLN A C 1
ATOM 2075 O O . GLN A 1 259 ? -6.870 -32.404 0.741 1.00 94.69 259 GLN A O 1
ATOM 2080 N N . GLU A 1 260 ? -6.180 -31.718 2.762 1.00 94.06 260 GLU A N 1
ATOM 2081 C CA . GLU A 1 260 ? -5.267 -32.842 3.002 1.00 94.06 260 GLU A CA 1
ATOM 2082 C C . GLU A 1 260 ? -6.022 -34.175 3.060 1.00 94.06 260 GLU A C 1
ATOM 2084 O O . GLU A 1 260 ? -5.637 -35.125 2.381 1.00 94.06 260 GLU A O 1
ATOM 2089 N N . VAL A 1 261 ? -7.156 -34.234 3.767 1.00 95.56 261 VAL A N 1
ATOM 2090 C CA . VAL A 1 261 ? -8.025 -35.424 3.796 1.00 95.56 261 VAL A CA 1
ATOM 2091 C C . VAL A 1 261 ? -8.540 -35.772 2.397 1.00 95.56 261 VAL A C 1
ATOM 2093 O O . VAL A 1 261 ? -8.518 -36.940 2.008 1.00 95.56 261 VAL A O 1
ATOM 2096 N N . ARG A 1 262 ? -8.961 -34.776 1.602 1.00 94.62 262 ARG A N 1
ATOM 2097 C CA . ARG A 1 262 ? -9.365 -34.998 0.200 1.00 94.62 262 ARG A CA 1
ATOM 2098 C C . ARG A 1 262 ? -8.218 -35.571 -0.632 1.00 94.62 262 ARG A C 1
ATOM 2100 O O . ARG A 1 262 ? -8.437 -36.544 -1.347 1.00 94.62 262 ARG A O 1
ATOM 2107 N N . HIS A 1 263 ? -7.008 -35.029 -0.502 1.00 91.69 263 HIS A N 1
ATOM 2108 C CA . HIS A 1 263 ? -5.824 -35.538 -1.199 1.00 91.69 263 HIS A CA 1
ATOM 2109 C C . HIS A 1 263 ? -5.466 -36.970 -0.788 1.00 91.69 263 HIS A C 1
ATOM 2111 O O . HIS A 1 263 ? -5.170 -37.792 -1.654 1.00 91.69 263 HIS A O 1
ATOM 2117 N N . ILE A 1 264 ? -5.530 -37.291 0.508 1.00 93.94 264 ILE A N 1
ATOM 2118 C CA . ILE A 1 264 ? -5.299 -38.650 1.014 1.00 93.94 264 ILE A CA 1
ATOM 2119 C C . ILE A 1 264 ? -6.337 -39.611 0.430 1.00 93.94 264 ILE A C 1
ATOM 2121 O O . ILE A 1 264 ? -5.966 -40.651 -0.108 1.00 93.94 264 ILE A O 1
ATOM 2125 N N . ASN A 1 265 ? -7.621 -39.244 0.451 1.00 93.50 265 ASN A N 1
ATOM 2126 C CA . ASN A 1 265 ? -8.691 -40.072 -0.106 1.00 93.50 265 ASN A CA 1
ATOM 2127 C C . ASN A 1 265 ? -8.543 -40.278 -1.620 1.00 93.50 265 ASN A C 1
ATOM 2129 O O . ASN A 1 265 ? -8.730 -41.394 -2.100 1.00 93.50 265 ASN A O 1
ATOM 2133 N N . MET A 1 266 ? -8.163 -39.237 -2.370 1.00 93.88 266 MET A N 1
ATOM 2134 C CA . MET A 1 266 ? -7.863 -39.357 -3.801 1.00 93.88 266 MET A CA 1
ATOM 2135 C C . MET A 1 266 ? -6.690 -40.307 -4.055 1.00 93.88 266 MET A C 1
ATOM 2137 O O . MET A 1 266 ? -6.780 -41.164 -4.931 1.00 93.88 266 MET A O 1
ATOM 2141 N N . ARG A 1 267 ? -5.614 -40.200 -3.265 1.00 93.62 267 ARG A N 1
ATOM 2142 C CA . ARG A 1 267 ? -4.444 -41.080 -3.377 1.00 93.62 267 ARG A CA 1
ATOM 2143 C C . ARG A 1 267 ? -4.801 -42.532 -3.059 1.00 93.62 267 ARG A C 1
ATOM 2145 O O . ARG A 1 267 ? -4.422 -43.417 -3.814 1.00 93.62 267 ARG A O 1
ATOM 2152 N N . LEU A 1 268 ? -5.565 -42.772 -1.992 1.00 93.38 268 LEU A N 1
ATOM 2153 C CA . LEU A 1 268 ? -6.047 -44.109 -1.632 1.00 93.38 268 LEU A CA 1
ATOM 2154 C C . LEU A 1 268 ? -6.954 -44.698 -2.718 1.00 93.38 268 LEU A C 1
ATOM 2156 O O . LEU A 1 268 ? -6.827 -45.878 -3.035 1.00 93.38 268 LEU A O 1
ATOM 2160 N N . LYS A 1 269 ? -7.839 -43.888 -3.313 1.00 95.69 269 LYS A N 1
ATOM 2161 C CA . LYS A 1 269 ? -8.690 -44.315 -4.431 1.00 95.69 269 LYS A CA 1
ATOM 2162 C C . LYS A 1 269 ? -7.849 -44.732 -5.641 1.00 95.69 269 LYS A C 1
ATOM 2164 O O . LYS A 1 269 ? -8.020 -45.845 -6.123 1.00 95.69 269 LYS A O 1
ATOM 2169 N N . ALA A 1 270 ? -6.897 -43.895 -6.055 1.00 91.19 270 ALA A N 1
ATOM 2170 C CA . ALA A 1 270 ? -5.988 -44.208 -7.157 1.00 91.19 270 ALA A CA 1
ATOM 2171 C C . ALA A 1 270 ? -5.159 -45.476 -6.879 1.00 91.19 270 ALA A C 1
ATOM 2173 O O . ALA A 1 270 ? -5.023 -46.330 -7.748 1.00 91.19 270 ALA A O 1
ATOM 2174 N N . SER A 1 271 ? -4.658 -45.657 -5.650 1.00 88.88 271 SER A N 1
ATOM 2175 C CA . SER A 1 271 ? -3.943 -46.880 -5.260 1.00 88.88 271 SER A CA 1
ATOM 2176 C C . SER A 1 271 ? -4.821 -48.134 -5.336 1.00 88.88 271 SER A C 1
ATOM 2178 O O . SER A 1 271 ? -4.337 -49.179 -5.771 1.00 88.88 271 SER A O 1
ATOM 2180 N N . ARG A 1 272 ? -6.104 -48.051 -4.956 1.00 88.75 272 ARG A N 1
ATOM 2181 C CA . ARG A 1 272 ? -7.059 -49.168 -5.096 1.00 88.75 272 ARG A CA 1
ATOM 2182 C C . ARG A 1 272 ? -7.345 -49.495 -6.559 1.00 88.75 272 ARG A C 1
ATOM 2184 O O . ARG A 1 272 ? -7.366 -50.668 -6.909 1.00 88.75 272 ARG A O 1
ATOM 2191 N N . GLU A 1 273 ? -7.514 -48.479 -7.405 1.00 88.06 273 GLU A N 1
ATOM 2192 C CA . GLU A 1 273 ? -7.699 -48.659 -8.851 1.00 88.06 273 GLU A CA 1
ATOM 2193 C C . GLU A 1 273 ? -6.476 -49.354 -9.470 1.00 88.06 273 GLU A C 1
ATOM 2195 O O . GLU A 1 273 ? -6.631 -50.390 -10.111 1.00 88.06 273 GLU A O 1
ATOM 2200 N N . VAL A 1 274 ? -5.254 -48.891 -9.184 1.00 84.12 274 VAL A N 1
ATOM 2201 C CA . VAL A 1 274 ? -4.015 -49.556 -9.638 1.00 84.12 274 VAL A CA 1
ATOM 2202 C C . VAL A 1 274 ? -3.921 -50.997 -9.126 1.00 84.12 274 VAL A C 1
ATOM 2204 O O . VAL A 1 274 ? -3.562 -51.889 -9.888 1.00 84.12 274 VAL A O 1
ATOM 2207 N N . SER A 1 275 ? -4.295 -51.251 -7.869 1.00 78.50 275 SER A N 1
ATOM 2208 C CA . SER A 1 275 ? -4.295 -52.610 -7.303 1.00 78.50 275 SER A CA 1
ATOM 2209 C C . SER A 1 275 ? -5.306 -53.526 -8.000 1.00 78.50 275 SER A C 1
ATOM 2211 O O . SER A 1 275 ? -5.013 -54.696 -8.217 1.00 78.50 275 SER A O 1
ATOM 2213 N N . SER A 1 276 ? -6.464 -53.002 -8.419 1.00 82.81 276 SER A N 1
ATOM 2214 C CA . SER A 1 276 ? -7.435 -53.782 -9.200 1.00 82.81 276 SER A CA 1
ATOM 2215 C C . SER A 1 276 ? -6.900 -54.176 -10.580 1.00 82.81 276 SER A C 1
ATOM 2217 O O . SER A 1 276 ? -7.183 -55.276 -11.046 1.00 82.81 276 SER A O 1
ATOM 2219 N N . TYR A 1 277 ? -6.054 -53.336 -11.189 1.00 79.88 277 TYR A N 1
ATOM 2220 C CA . TYR A 1 277 ? -5.318 -53.699 -12.400 1.00 79.88 277 TYR A CA 1
ATOM 2221 C C . TYR A 1 277 ? -4.149 -54.642 -12.111 1.00 79.88 277 TYR A C 1
ATOM 2223 O O . TYR A 1 277 ? -3.794 -55.425 -12.977 1.00 79.88 277 TYR A O 1
ATOM 2231 N N . ALA A 1 278 ? -3.561 -54.638 -10.914 1.00 63.47 278 ALA A N 1
ATOM 2232 C CA . ALA A 1 278 ? -2.484 -55.566 -10.566 1.00 63.47 278 ALA A CA 1
ATOM 2233 C C . ALA A 1 278 ? -2.950 -57.034 -10.487 1.00 63.47 278 ALA A C 1
ATOM 2235 O O . ALA A 1 278 ? -2.125 -57.925 -10.674 1.00 63.47 278 ALA A O 1
ATOM 2236 N N . ASN A 1 279 ? -4.255 -57.310 -10.357 1.00 59.47 279 ASN A N 1
ATOM 2237 C CA . ASN A 1 279 ? -4.809 -58.652 -10.605 1.00 59.47 279 ASN A CA 1
ATOM 2238 C C . ASN A 1 279 ? -4.696 -59.094 -12.084 1.00 59.47 279 ASN A C 1
ATOM 2240 O O . ASN A 1 279 ? -4.931 -60.259 -12.393 1.00 59.47 279 ASN A O 1
ATOM 2244 N N . LEU A 1 280 ? -4.253 -58.225 -13.006 1.00 54.81 280 LEU A N 1
ATOM 2245 C CA . LEU A 1 280 ? -3.758 -58.654 -14.322 1.00 54.81 280 LEU A CA 1
ATOM 2246 C C . LEU A 1 280 ? -2.475 -59.481 -14.217 1.00 54.81 280 LEU A C 1
ATOM 2248 O O . LEU A 1 280 ? -2.198 -60.234 -15.138 1.00 54.81 280 LEU A O 1
ATOM 2252 N N . SER A 1 281 ? -1.713 -59.406 -13.121 1.00 56.78 281 SER A N 1
ATOM 2253 C CA . SER A 1 281 ? -0.571 -60.307 -12.909 1.00 56.78 281 SER A CA 1
ATOM 2254 C C . SER A 1 281 ? -1.007 -61.762 -12.697 1.00 56.78 281 SER A C 1
ATOM 2256 O O . SER A 1 281 ? -0.319 -62.653 -13.174 1.00 56.78 281 SER A O 1
ATOM 2258 N N . GLU A 1 282 ? -2.186 -62.022 -12.115 1.00 59.88 282 GLU A N 1
ATOM 2259 C CA . GLU A 1 282 ? -2.799 -63.364 -12.093 1.00 59.88 282 GLU A CA 1
ATOM 2260 C C . GLU A 1 282 ? -3.314 -63.796 -13.477 1.00 59.88 282 GLU A C 1
ATOM 2262 O O . GLU A 1 282 ? -3.296 -64.982 -13.808 1.00 59.88 282 GLU A O 1
ATOM 2267 N N . ILE A 1 283 ? -3.743 -62.842 -14.312 1.00 57.28 283 ILE A N 1
ATOM 2268 C CA . ILE A 1 283 ? -4.154 -63.104 -15.702 1.00 57.28 283 ILE A CA 1
ATOM 2269 C C . ILE A 1 283 ? -2.927 -63.365 -16.596 1.00 57.28 283 ILE A C 1
ATOM 2271 O O . ILE A 1 283 ? -2.987 -64.220 -17.476 1.00 57.28 283 ILE A O 1
ATOM 2275 N N . LEU A 1 284 ? -1.800 -62.697 -16.342 1.00 53.81 284 LEU A N 1
ATOM 2276 C CA . LEU A 1 284 ? -0.524 -62.919 -17.030 1.00 53.81 284 LEU A CA 1
ATOM 2277 C C . LEU A 1 284 ? 0.174 -64.199 -16.540 1.00 53.81 284 LEU A C 1
ATOM 2279 O O . LEU A 1 284 ? 0.668 -64.964 -17.360 1.00 53.81 284 LEU A O 1
ATOM 2283 N N . ALA A 1 285 ? 0.097 -64.525 -15.244 1.00 59.31 285 ALA A N 1
ATOM 2284 C CA . ALA A 1 285 ? 0.612 -65.783 -14.691 1.00 59.31 285 ALA A CA 1
ATOM 2285 C C . ALA A 1 285 ? -0.116 -67.036 -15.219 1.00 59.31 285 ALA A C 1
ATOM 2287 O O . ALA A 1 285 ? 0.413 -68.140 -15.120 1.00 59.31 285 ALA A O 1
ATOM 2288 N N . ARG A 1 286 ? -1.314 -66.892 -15.805 1.00 56.38 286 ARG A N 1
ATOM 2289 C CA . ARG A 1 286 ? -2.007 -67.981 -16.519 1.00 56.38 286 ARG A CA 1
ATOM 2290 C C . ARG A 1 286 ? -1.568 -68.158 -17.976 1.00 56.38 286 ARG A C 1
ATOM 2292 O O . ARG A 1 286 ? -1.946 -69.163 -18.569 1.00 56.38 286 ARG A O 1
ATOM 2299 N N . ASN A 1 287 ? -0.793 -67.230 -18.542 1.00 55.22 287 ASN A N 1
ATOM 2300 C CA . ASN A 1 287 ? -0.368 -67.274 -19.945 1.00 55.22 287 ASN A CA 1
ATOM 2301 C C . ASN A 1 287 ? 1.112 -67.635 -20.158 1.00 55.22 287 ASN A C 1
ATOM 2303 O O . ASN A 1 287 ? 1.470 -67.981 -21.281 1.00 55.22 287 ASN A O 1
ATOM 2307 N N . ASP A 1 288 ? 1.949 -67.651 -19.118 1.00 48.47 288 ASP A N 1
ATOM 2308 C CA . ASP A 1 288 ? 3.383 -67.927 -19.267 1.00 48.47 288 ASP A CA 1
ATOM 2309 C C . ASP A 1 288 ? 3.748 -69.365 -18.881 1.00 48.47 288 ASP A C 1
ATOM 2311 O O . ASP A 1 288 ? 4.314 -69.658 -17.828 1.00 48.47 288 ASP A O 1
ATOM 2315 N N . GLY A 1 289 ? 3.483 -70.286 -19.806 1.00 57.38 289 GLY A N 1
ATOM 2316 C CA . GLY A 1 289 ? 4.266 -71.511 -19.919 1.00 57.38 289 GLY A CA 1
ATOM 2317 C C . GLY A 1 289 ? 5.649 -71.208 -20.501 1.00 57.38 289 GLY A C 1
ATOM 2318 O O . GLY A 1 289 ? 5.915 -71.610 -21.626 1.00 57.38 289 GLY A O 1
ATOM 2319 N N . ALA A 1 290 ? 6.515 -70.482 -19.787 1.00 54.91 290 ALA A N 1
ATOM 2320 C CA . ALA A 1 290 ? 7.935 -70.384 -20.131 1.00 54.91 290 ALA A CA 1
ATOM 2321 C C . ALA A 1 290 ? 8.795 -69.803 -18.994 1.00 54.91 290 ALA A C 1
ATOM 2323 O O . ALA A 1 290 ? 8.655 -68.649 -18.609 1.00 54.91 290 ALA A O 1
ATOM 2324 N N . SER A 1 291 ? 9.788 -70.602 -18.600 1.00 52.84 291 SER A N 1
ATOM 2325 C CA . SER A 1 291 ? 11.071 -70.212 -18.004 1.00 52.84 291 SER A CA 1
ATOM 2326 C C . SER A 1 291 ? 11.077 -69.650 -16.577 1.00 52.84 291 SER A C 1
ATOM 2328 O O . SER A 1 291 ? 10.889 -68.466 -16.313 1.00 52.84 291 SER A O 1
ATOM 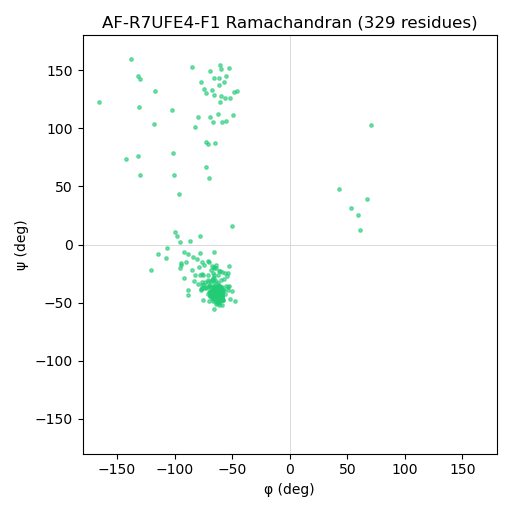2330 N N . GLU A 1 292 ? 11.476 -70.540 -15.674 1.00 54.25 292 GLU A N 1
ATOM 2331 C CA . GLU A 1 292 ? 11.907 -70.296 -14.304 1.00 54.25 292 GLU A CA 1
ATOM 2332 C C . GLU A 1 292 ? 13.070 -69.290 -14.239 1.00 54.25 292 GLU A C 1
ATOM 2334 O O . GLU A 1 292 ? 14.220 -69.616 -14.527 1.00 54.25 292 GLU A O 1
ATOM 2339 N N . VAL A 1 293 ? 12.795 -68.065 -13.795 1.00 55.81 293 VAL A N 1
ATOM 2340 C CA . VAL A 1 293 ? 13.801 -67.234 -13.123 1.00 55.81 293 VAL A CA 1
ATOM 2341 C C . VAL A 1 293 ? 13.161 -66.706 -11.839 1.00 55.81 293 VAL A C 1
ATOM 2343 O O . VAL A 1 293 ? 12.146 -66.012 -11.915 1.00 55.81 293 VAL A O 1
ATOM 2346 N N . PRO A 1 294 ? 13.700 -67.029 -10.649 1.00 52.47 294 PRO A N 1
ATOM 2347 C CA . PRO A 1 294 ? 13.115 -66.577 -9.397 1.00 52.47 294 PRO A CA 1
ATOM 2348 C C . PRO A 1 294 ? 13.311 -65.065 -9.265 1.00 52.47 294 PRO A C 1
ATOM 2350 O O . PRO A 1 294 ? 14.424 -64.574 -9.071 1.00 52.47 294 PRO A O 1
ATOM 2353 N N . ALA A 1 295 ? 12.214 -64.317 -9.388 1.00 47.53 295 ALA A N 1
ATOM 2354 C CA . ALA A 1 295 ? 12.206 -62.888 -9.127 1.00 47.53 295 ALA A CA 1
ATOM 2355 C C . ALA A 1 295 ? 12.593 -62.628 -7.657 1.00 47.53 295 ALA A C 1
ATOM 2357 O O . ALA A 1 295 ? 12.117 -63.335 -6.763 1.00 47.53 295 ALA A O 1
ATOM 2358 N N . PRO A 1 296 ? 13.440 -61.623 -7.373 1.00 43.31 296 PRO A N 1
ATOM 2359 C CA . PRO A 1 296 ? 13.810 -61.286 -6.008 1.00 43.31 296 PRO A CA 1
ATOM 2360 C C . PRO A 1 296 ? 12.561 -60.894 -5.219 1.00 43.31 296 PRO A C 1
ATOM 2362 O O . PRO A 1 296 ? 11.838 -59.964 -5.582 1.00 43.31 296 PRO A O 1
ATOM 2365 N N . THR A 1 297 ? 12.320 -61.612 -4.123 1.00 43.38 297 THR A N 1
ATOM 2366 C CA . THR A 1 297 ? 11.199 -61.393 -3.211 1.00 43.38 297 THR A CA 1
ATOM 2367 C C . THR A 1 297 ? 11.335 -60.031 -2.531 1.00 43.38 297 THR A C 1
ATOM 2369 O O . THR A 1 297 ? 11.892 -59.898 -1.441 1.00 43.38 297 THR A O 1
ATOM 2372 N N . LEU A 1 298 ? 10.820 -58.984 -3.172 1.00 40.03 298 LEU A N 1
ATOM 2373 C CA . LEU A 1 298 ? 10.591 -57.691 -2.541 1.00 40.03 298 LEU A CA 1
ATOM 2374 C C . LEU A 1 298 ? 9.396 -57.830 -1.593 1.00 40.03 298 LEU A C 1
ATOM 2376 O O . LEU A 1 298 ? 8.247 -57.606 -1.965 1.00 40.03 298 LEU A O 1
ATOM 2380 N N . VAL A 1 299 ? 9.676 -58.215 -0.346 1.00 41.28 299 VAL A N 1
ATOM 2381 C CA . VAL A 1 299 ? 8.693 -58.182 0.743 1.00 41.28 299 VAL A CA 1
ATOM 2382 C C . VAL A 1 299 ? 8.434 -56.719 1.103 1.00 41.28 299 VAL A C 1
ATOM 2384 O O . VAL A 1 299 ? 9.061 -56.152 2.002 1.00 41.28 299 VAL A O 1
ATOM 2387 N N . TYR A 1 300 ? 7.499 -56.084 0.399 1.00 40.88 300 TYR A N 1
ATOM 2388 C CA . TYR A 1 300 ? 6.884 -54.858 0.888 1.00 40.88 300 TYR A CA 1
ATOM 2389 C C . TYR A 1 300 ? 6.069 -55.216 2.130 1.00 40.88 300 TYR A C 1
ATOM 2391 O O . TYR A 1 300 ? 4.999 -55.811 2.043 1.00 40.88 300 TYR A O 1
ATOM 2399 N N . LYS A 1 301 ? 6.583 -54.861 3.313 1.00 46.62 301 LYS A N 1
ATOM 2400 C CA . LYS A 1 301 ? 5.744 -54.805 4.511 1.00 46.62 301 LYS A CA 1
ATOM 2401 C C . LYS A 1 301 ? 4.685 -53.743 4.241 1.00 46.62 301 LYS A C 1
ATOM 2403 O O . LYS A 1 301 ? 5.034 -52.566 4.129 1.00 46.62 301 LYS A O 1
ATOM 2408 N N . GLU A 1 302 ? 3.425 -54.157 4.110 1.00 47.16 302 GLU A N 1
ATOM 2409 C CA . GLU A 1 302 ? 2.301 -53.225 4.080 1.00 47.16 302 GLU A CA 1
ATOM 2410 C C . GLU A 1 302 ? 2.485 -52.214 5.221 1.00 47.16 302 GLU A C 1
ATOM 2412 O O . GLU A 1 302 ? 2.811 -52.616 6.350 1.00 47.16 302 GLU A O 1
ATOM 2417 N N . PRO A 1 303 ? 2.340 -50.901 4.966 1.00 48.50 303 PRO A N 1
ATOM 2418 C CA . PRO A 1 303 ? 2.257 -49.942 6.048 1.00 48.50 303 PRO A CA 1
ATOM 2419 C C . PRO A 1 303 ? 1.057 -50.378 6.878 1.00 48.50 303 PRO A C 1
ATOM 2421 O O . PRO A 1 303 ? -0.071 -50.234 6.417 1.00 48.50 303 PRO A O 1
ATOM 2424 N N . GLN A 1 304 ? 1.305 -50.973 8.051 1.00 51.59 304 GLN A N 1
ATOM 2425 C CA . GLN A 1 304 ? 0.243 -51.341 8.980 1.00 51.59 304 GLN A CA 1
ATOM 2426 C C . GLN A 1 304 ? -0.640 -50.114 9.126 1.00 51.59 304 GLN A C 1
ATOM 2428 O O . GLN A 1 304 ? -0.187 -49.075 9.620 1.00 51.59 304 GLN A O 1
ATOM 2433 N N . ASP A 1 305 ? -1.855 -50.236 8.600 1.00 53.84 305 ASP A N 1
ATOM 2434 C CA . ASP A 1 305 ? -2.830 -49.170 8.552 1.00 53.84 305 ASP A CA 1
ATOM 2435 C C . ASP A 1 305 ? -2.893 -48.573 9.961 1.00 53.84 305 ASP A C 1
ATOM 2437 O O . ASP A 1 305 ? -2.957 -49.316 10.946 1.00 53.84 305 ASP A O 1
ATOM 2441 N N . ILE A 1 306 ? -2.821 -47.247 10.111 1.00 51.97 306 ILE A N 1
ATOM 2442 C CA . ILE A 1 306 ? -2.838 -46.617 11.447 1.00 51.97 306 ILE A CA 1
ATOM 2443 C C . ILE A 1 306 ? -4.069 -47.092 12.230 1.00 51.97 306 ILE A C 1
ATOM 2445 O O . ILE A 1 306 ? -4.038 -47.160 13.455 1.00 51.97 306 ILE A O 1
ATOM 2449 N N . ASN A 1 307 ? -5.122 -47.508 11.530 1.00 54.75 307 ASN A N 1
ATOM 2450 C CA . ASN A 1 307 ? -6.320 -48.099 12.101 1.00 54.75 307 ASN A CA 1
ATOM 2451 C C . ASN A 1 307 ? -6.102 -49.497 12.714 1.00 54.75 307 ASN A C 1
ATOM 2453 O O . ASN A 1 307 ? -6.717 -49.769 13.746 1.00 54.75 307 ASN A O 1
ATOM 2457 N N . GLN A 1 308 ? -5.182 -50.309 12.184 1.00 50.62 308 GLN A N 1
ATOM 2458 C CA . GLN A 1 308 ? -4.782 -51.633 12.693 1.00 50.62 308 GLN A CA 1
ATOM 2459 C C . GLN A 1 308 ? -3.649 -51.596 13.732 1.00 50.62 308 GLN A C 1
ATOM 2461 O O . GLN A 1 308 ? -3.346 -52.614 14.353 1.00 50.62 308 GLN A O 1
ATOM 2466 N N . ALA A 1 309 ? -3.016 -50.442 13.958 1.00 60.16 309 ALA A N 1
ATOM 2467 C CA . ALA A 1 309 ? -2.030 -50.310 15.024 1.00 60.16 309 ALA A CA 1
ATOM 2468 C C . ALA A 1 309 ? -2.678 -50.624 16.386 1.00 60.16 309 ALA A C 1
ATOM 2470 O O . ALA A 1 309 ? -3.706 -50.030 16.743 1.00 60.16 309 ALA A O 1
ATOM 2471 N N . THR A 1 310 ? -2.063 -51.539 17.148 1.00 79.06 310 THR A N 1
ATOM 2472 C CA . THR A 1 310 ? -2.479 -51.846 18.522 1.00 79.06 310 THR A CA 1
ATOM 2473 C C . THR A 1 310 ? -2.555 -50.562 19.344 1.00 79.06 310 THR A C 1
ATOM 2475 O O . THR A 1 310 ? -1.859 -49.573 19.073 1.00 79.06 310 THR A O 1
ATOM 2478 N N . VAL A 1 311 ? -3.426 -50.556 20.354 1.00 78.00 311 VAL A N 1
ATOM 2479 C CA . VAL A 1 311 ? -3.653 -49.386 21.215 1.00 78.00 311 VAL A CA 1
ATOM 2480 C C . VAL A 1 311 ? -2.331 -48.858 21.791 1.00 78.00 311 VAL A C 1
ATOM 2482 O O . VAL A 1 311 ? -2.135 -47.641 21.846 1.00 78.00 311 VAL A O 1
ATOM 2485 N N . GLU A 1 312 ? -1.378 -49.739 22.119 1.00 73.75 312 GLU A N 1
ATOM 2486 C CA . GLU A 1 312 ? -0.046 -49.340 22.592 1.00 73.75 312 GLU A CA 1
ATOM 2487 C C . GLU A 1 312 ? 0.768 -48.589 21.536 1.00 73.75 312 GLU A C 1
ATOM 2489 O O . GLU A 1 312 ? 1.352 -47.547 21.835 1.00 73.75 312 GLU A O 1
ATOM 2494 N N . LYS A 1 313 ? 0.755 -49.047 20.282 1.00 74.50 313 LYS A N 1
ATOM 2495 C CA . LYS A 1 313 ? 1.524 -48.439 19.187 1.00 74.50 313 LYS A CA 1
ATOM 2496 C C . LYS A 1 313 ? 0.958 -47.068 18.798 1.00 74.50 313 LYS A C 1
ATOM 2498 O O . LYS A 1 313 ? 1.711 -46.124 18.545 1.00 74.50 313 LYS A O 1
ATOM 2503 N N . LYS A 1 314 ? -0.373 -46.909 18.857 1.00 75.25 314 LYS A N 1
ATOM 2504 C CA . LYS A 1 314 ? -1.051 -45.601 18.738 1.00 75.25 314 LYS A CA 1
ATOM 2505 C C . LYS A 1 314 ? -0.655 -44.656 19.877 1.00 75.25 314 LYS A C 1
ATOM 2507 O O . LYS A 1 314 ? -0.392 -43.475 19.637 1.00 75.25 314 LYS A O 1
ATOM 2512 N N . ARG A 1 315 ? -0.581 -45.165 21.112 1.00 78.19 315 ARG A N 1
ATOM 2513 C CA . ARG A 1 315 ? -0.171 -44.389 22.294 1.00 78.19 315 ARG A CA 1
ATOM 2514 C C . ARG A 1 315 ? 1.289 -43.937 22.198 1.00 78.19 315 ARG A C 1
ATOM 2516 O O . ARG A 1 315 ? 1.575 -42.776 22.487 1.00 78.19 315 ARG A O 1
ATOM 2523 N N . GLU A 1 316 ? 2.186 -44.805 21.735 1.00 85.62 316 GLU A N 1
ATOM 2524 C CA . GLU A 1 316 ? 3.608 -44.496 21.546 1.00 85.62 316 GLU A CA 1
ATOM 2525 C C . GLU A 1 316 ? 3.822 -43.400 20.489 1.00 85.62 316 GLU A C 1
ATOM 2527 O O . GLU A 1 316 ? 4.544 -42.427 20.729 1.00 85.62 316 GLU A O 1
ATOM 2532 N N . LEU A 1 317 ? 3.142 -43.501 19.342 1.00 75.25 317 LEU A N 1
ATOM 2533 C CA . LEU A 1 317 ? 3.194 -42.482 18.289 1.00 75.25 317 LEU A CA 1
ATOM 2534 C C . LEU A 1 317 ? 2.675 -41.125 18.778 1.00 75.25 317 LEU A C 1
ATOM 2536 O O . LEU A 1 317 ? 3.291 -40.095 18.496 1.00 75.25 317 LEU A O 1
ATOM 2540 N N . LYS A 1 318 ? 1.592 -41.115 19.566 1.00 82.75 318 LYS A N 1
ATOM 2541 C CA . LYS A 1 318 ? 1.036 -39.890 20.161 1.00 82.75 318 LYS A CA 1
ATOM 2542 C C . LYS A 1 318 ? 2.029 -39.222 21.123 1.00 82.75 318 LYS A C 1
ATOM 2544 O O . LYS A 1 318 ? 2.209 -38.006 21.063 1.00 82.75 318 LYS A O 1
ATOM 2549 N N . LEU A 1 319 ? 2.732 -40.015 21.935 1.00 87.81 319 LEU A N 1
ATOM 2550 C CA . LEU A 1 319 ? 3.796 -39.557 22.841 1.00 87.81 319 LEU A CA 1
ATOM 2551 C C . LEU A 1 319 ? 5.001 -38.966 22.093 1.00 87.81 319 LEU A C 1
ATOM 2553 O O . LEU A 1 319 ? 5.517 -37.916 22.485 1.00 87.81 319 LEU A O 1
ATOM 2557 N N . LYS A 1 320 ? 5.436 -39.599 20.995 1.00 89.25 320 LYS A N 1
ATOM 2558 C CA . LYS A 1 320 ? 6.516 -39.067 20.143 1.00 89.25 320 LYS A CA 1
ATOM 2559 C C . LYS A 1 320 ? 6.125 -37.722 19.522 1.00 89.25 320 LYS A C 1
ATOM 2561 O O . LYS A 1 320 ? 6.923 -36.787 19.534 1.00 89.25 320 LYS A O 1
ATOM 2566 N N . LEU A 1 321 ? 4.881 -37.594 19.059 1.00 80.12 321 LEU A N 1
ATOM 2567 C CA . LEU A 1 321 ? 4.345 -36.353 18.491 1.00 80.12 321 LEU A CA 1
ATOM 2568 C C . LEU A 1 321 ? 4.268 -35.211 19.516 1.00 80.12 321 LEU A C 1
ATOM 2570 O O . LEU A 1 321 ? 4.615 -34.075 19.190 1.00 80.12 321 LEU A O 1
ATOM 2574 N N . GLU A 1 322 ? 3.865 -35.492 20.758 1.00 87.12 322 GLU A N 1
ATOM 2575 C CA . GLU A 1 322 ? 3.867 -34.487 21.831 1.00 87.12 322 GLU A CA 1
ATOM 2576 C C . GLU A 1 322 ? 5.274 -34.017 22.206 1.00 87.12 322 GLU A C 1
ATOM 2578 O O . GLU A 1 322 ? 5.475 -32.817 22.402 1.00 87.12 322 GLU A O 1
ATOM 2583 N N . LYS A 1 323 ? 6.261 -34.923 22.260 1.00 89.25 323 LYS A N 1
ATOM 2584 C CA . LYS A 1 323 ? 7.661 -34.542 22.511 1.00 89.25 323 LYS A CA 1
ATOM 2585 C C . LYS A 1 323 ? 8.188 -33.583 21.444 1.00 89.25 323 LYS A C 1
ATOM 2587 O O . LYS A 1 323 ? 8.793 -32.571 21.789 1.00 89.25 323 LYS A O 1
ATOM 2592 N N . VAL A 1 324 ? 7.903 -33.849 20.168 1.00 83.62 324 VAL A N 1
ATOM 2593 C CA . VAL A 1 324 ? 8.305 -32.963 19.060 1.00 83.62 324 VAL A CA 1
ATOM 2594 C C . VAL A 1 324 ? 7.617 -31.598 19.157 1.00 83.62 324 VAL A C 1
ATOM 2596 O O . VAL A 1 324 ? 8.255 -30.572 18.925 1.00 83.62 324 VAL A O 1
ATOM 2599 N N . LYS A 1 325 ? 6.333 -31.554 19.539 1.00 82.38 325 LYS A N 1
ATOM 2600 C CA . LYS A 1 325 ? 5.607 -30.288 19.735 1.00 82.38 325 LYS A CA 1
ATOM 2601 C C . LYS A 1 325 ? 6.178 -29.460 20.886 1.00 82.38 325 LYS A C 1
ATOM 2603 O O . LYS A 1 325 ? 6.356 -28.259 20.710 1.00 82.38 325 LYS A O 1
ATOM 2608 N N . LYS A 1 326 ? 6.499 -30.089 22.021 1.00 86.19 326 LYS A N 1
ATOM 2609 C CA . LYS A 1 326 ? 7.112 -29.403 23.170 1.00 86.19 326 LYS A CA 1
ATOM 2610 C C . LYS A 1 326 ? 8.504 -28.872 22.835 1.00 86.19 326 LYS A C 1
ATOM 2612 O O . LYS A 1 326 ? 8.777 -27.720 23.138 1.00 86.19 326 LYS A O 1
ATOM 2617 N N . GLY A 1 327 ? 9.323 -29.653 22.124 1.00 77.88 327 GLY A N 1
ATOM 2618 C CA . GLY A 1 327 ? 10.649 -29.212 21.676 1.00 77.88 327 GLY A CA 1
ATOM 2619 C C . GLY A 1 327 ? 10.608 -27.959 20.795 1.00 77.88 327 GLY A C 1
ATOM 2620 O O . GLY A 1 327 ? 11.449 -27.086 20.944 1.00 77.88 327 GLY A O 1
ATOM 2621 N N . ARG A 1 328 ? 9.584 -27.820 19.941 1.00 67.50 328 ARG A N 1
ATOM 2622 C CA . ARG A 1 328 ? 9.385 -26.634 19.085 1.00 67.50 328 ARG A CA 1
ATOM 2623 C C . ARG A 1 328 ? 8.842 -25.400 19.812 1.00 67.50 328 ARG A C 1
ATOM 2625 O O . ARG A 1 328 ? 8.849 -24.329 19.227 1.00 67.50 328 ARG A O 1
ATOM 2632 N N . GLN A 1 329 ? 8.307 -25.550 21.023 1.00 66.50 329 GLN A N 1
ATOM 2633 C CA . GLN A 1 329 ? 7.810 -24.430 21.835 1.00 66.50 329 GLN A CA 1
ATOM 2634 C C . GLN A 1 329 ? 8.864 -23.907 22.817 1.00 66.50 329 GLN A C 1
ATOM 2636 O O . GLN A 1 329 ? 8.715 -22.810 23.343 1.00 66.50 329 GLN A O 1
ATOM 2641 N N . SER A 1 330 ? 9.903 -24.699 23.080 1.00 58.41 330 SER A N 1
ATOM 2642 C CA . SER A 1 330 ? 11.024 -24.365 23.963 1.00 58.41 330 SER A CA 1
ATOM 2643 C C . SER A 1 330 ? 12.266 -23.847 23.224 1.00 58.41 330 SER A C 1
ATOM 2645 O O . SER A 1 330 ? 13.318 -23.716 23.842 1.00 58.41 330 SER A O 1
ATOM 2647 N N . SER A 1 331 ? 12.171 -23.613 21.914 1.00 44.62 331 SER A N 1
ATOM 2648 C CA . SER A 1 331 ? 13.223 -23.046 21.053 1.00 44.62 331 SER A CA 1
ATOM 2649 C C . SER A 1 331 ? 12.736 -21.737 20.456 1.00 44.62 331 SER A C 1
ATOM 2651 O O . SER A 1 331 ? 13.553 -20.800 20.383 1.00 44.62 331 SER A O 1
#

Sequence (331 aa):
MQALKNSLSELAMCAASTKEEEASPRSKLYVSLKNLMSNQYATNGVFNRLLEDLRKDLFPAFVPDFDALPTSEKDQLFSMGMFTCRMHLVINTAPAAVKGLTAFVEAISLLRTQSPDLKLLNKIALELITLELLVLVERQASSQLPEVKYWNPSKELIESTKNVPKTIVMEERNMAVLDNLLRCKLSISAHNLETTLMWWQNKPAGYLEDLTKPQREKLHMEARKKIPQMKCAINKHRKVLREKVEQKLKDKHQKKEKQEVRHINMRLKASREVSSYANLSEILARNDGASEVPAPTLVYKEPQDINQATVEKKRELKLKLEKVKKGRQSS

Organism: Capitella teleta (NCBI:txid283909)

Solvent-accessible surface area (backbone atoms only — not comparable to full-atom values): 19149 Å² total; per-residue (Å²): 105,69,66,62,52,48,55,48,44,54,58,21,55,77,72,35,95,46,80,77,52,29,57,57,52,38,50,52,48,51,49,46,50,50,48,45,67,69,42,48,68,71,39,33,59,53,48,39,51,54,50,27,52,51,38,66,68,44,43,68,79,73,39,85,67,47,86,76,51,55,68,73,57,53,51,49,61,39,59,54,89,60,72,72,67,78,59,52,65,61,60,55,45,51,62,51,49,49,51,45,51,50,56,47,52,53,56,50,66,72,55,84,58,99,48,83,60,54,62,56,51,52,50,54,50,53,52,51,43,51,49,53,51,48,54,51,48,51,59,45,42,51,72,75,49,56,83,59,60,77,79,69,59,50,73,66,56,50,63,74,44,65,83,52,74,94,57,65,64,63,58,53,51,47,50,51,51,48,53,50,46,49,66,77,40,76,84,63,49,72,69,58,50,51,52,50,51,50,46,63,73,68,38,53,65,59,59,50,67,75,39,54,71,70,58,43,50,51,52,52,50,52,49,60,68,45,47,63,58,52,52,51,52,52,51,53,51,52,49,54,51,49,54,52,51,52,48,53,50,51,52,51,51,54,52,50,51,54,49,51,53,50,51,51,51,52,52,53,50,52,51,51,54,53,51,62,55,52,56,47,54,63,60,49,64,73,68,61,92,67,80,96,68,88,73,81,84,78,79,76,74,72,77,74,47,79,85,73,46,52,73,67,58,51,50,52,53,52,52,54,53,50,52,55,55,50,55,67,74,76,108

pLDDT: mean 75.03, std 16.39, range [37.31, 98.06]

Foldseek 3Di:
DVVVVVVLQVVLVVVDDDPVSSVVSSVVVVVVVVCLVVPVPVNLVVVLVVQLVVQVVPCVVPPPPLVVDDPVVNVCSSNPPRDDDPCCLVVVLVVLLVVLVVVLVVVVVVVPDPDPVVVVSVVVSVVVSVVVNVVSSVVSCCVRVPPCCVVDDDPVVCVVCVPPPPDCVLVVVLVVLLVVCCVVPVPDDPVNSVVVSCCVVVVVVVVLVPDDPVVNVVVVVVVVVCVVVVVVVVVVVVVVVVVVVVVVVVVVVVVVVVVVVVVVVVVVVVVVVVVVCVCVVVVVVVVDPDDDDDDPPPPDPPPCPLVNDDPVRVVVVVVVVVVVVVVVVVD

InterPro domains:
  IPR022894 Oligoribonuclease [PTHR11046] (3-108)